Protein AF-A0A936MMD2-F1 (afdb_monomer)

Nearest PDB structures (foldseek):
  4jid-assembly1_A  TM=5.681E-01  e=7.169E-03  Bacillus anthracis str. Ames
  4mph-assembly1_B  TM=5.721E-01  e=1.217E-02  Bacillus anthracis
  4jid-assembly2_B  TM=5.712E-01  e=1.389E-02  Bacillus anthracis str. Ames

Sequence (228 aa):
MYRLGGSVGQNGRNAYDDVLLVQKQLNKNAHLVPAIGQLAETGVMDDATQAAIYAFQRQVVRLSSPDGRIDPHGRTWRTLLGEQAQATNVAFTQLSVDDGNFYLYVPRDRVWGTAATLQSLRTVSDDLRPHGFEIGIGDISFQQGGRMPPHGSHRRGTDVDIRPVRADGQRLPVTITDPNYSRDRTRLLVEALRAQPNLHLILFNDSNVQGVRYWEGHHNHLHVRFTE

Radius of gyration: 23.17 Å; Cα contacts (8 Å, |Δi|>4): 438; chains: 1; bounding box: 49×35×65 Å

Mean predicted aligned error: 12.18 Å

Secondary structure (DSSP, 8-state):
----SS-EETT----HHHHHHHHHHHHHTGGG-GGG-----SS---HHHHHHHHHHHHHTS--SS--SEE-TTSHHHHHHTT---------PEEPP-TTSSEEESS-GGGBEE-HHHHHHHHHHHHHHGGGT-PEEE---B-TT----TT-SS-SSS-EEEEPPPBTT--SS---TTSTTB-HHHHHHHHHHHHT-TTEEEEE-S-TTSTT-B--TTTTS-EEEEE--

Solvent-accessible surface area (backbone atoms only — not comparable to full-atom values): 12589 Å² total; per-residue (Å²): 134,96,72,49,90,49,27,26,49,54,97,34,71,50,49,46,71,39,30,27,52,49,38,52,34,49,44,74,46,17,89,83,38,70,87,44,49,83,63,77,72,73,26,65,91,42,72,68,57,40,50,28,45,33,49,44,31,41,73,72,69,57,42,93,74,56,73,31,55,32,39,63,86,32,70,60,44,41,41,52,71,66,44,59,67,68,67,69,77,61,69,36,43,64,71,72,54,77,98,47,39,39,47,73,80,52,66,74,71,32,29,9,17,28,69,68,45,51,49,49,52,48,52,38,21,58,72,36,45,87,74,73,49,64,44,40,38,40,52,15,8,33,64,85,32,44,91,38,87,94,48,91,68,32,26,71,14,36,31,37,32,31,46,60,33,47,68,82,55,62,100,64,93,52,32,79,83,40,90,52,43,23,64,68,57,32,39,52,52,47,52,44,47,69,69,39,92,46,56,70,48,40,31,26,50,60,83,86,42,80,88,51,38,75,46,93,88,23,49,48,30,33,46,33,30,44,53,136

Structure (mmCIF, N/CA/C/O backbone):
data_AF-A0A936MMD2-F1
#
_entry.id   AF-A0A936MMD2-F1
#
loop_
_atom_site.group_PDB
_atom_site.id
_atom_site.type_symbol
_atom_site.label_atom_id
_atom_site.label_alt_id
_atom_site.label_comp_id
_atom_site.label_asym_id
_atom_site.label_entity_id
_atom_site.label_seq_id
_atom_site.pdbx_PDB_ins_code
_atom_site.Cartn_x
_atom_site.Cartn_y
_atom_site.Cartn_z
_atom_site.occupancy
_atom_site.B_iso_or_equiv
_atom_site.auth_seq_id
_atom_site.auth_comp_id
_atom_site.auth_asym_id
_atom_site.auth_atom_id
_atom_site.pdbx_PDB_model_num
ATOM 1 N N . MET A 1 1 ? 5.003 3.153 -34.849 1.00 50.91 1 MET A N 1
ATOM 2 C CA . MET A 1 1 ? 4.951 2.704 -33.439 1.00 50.91 1 MET A CA 1
ATOM 3 C C . MET A 1 1 ? 5.786 1.434 -33.344 1.00 50.91 1 MET A C 1
ATOM 5 O O . MET A 1 1 ? 5.443 0.475 -34.020 1.00 50.91 1 MET A O 1
ATOM 9 N N . TYR A 1 2 ? 6.914 1.451 -32.629 1.00 65.94 2 TYR A N 1
ATOM 10 C CA . TYR A 1 2 ? 7.822 0.300 -32.529 1.00 65.94 2 TYR A CA 1
ATOM 11 C C . TYR A 1 2 ? 7.218 -0.747 -31.580 1.00 65.94 2 TYR A C 1
ATOM 13 O O . TYR A 1 2 ? 7.028 -0.463 -30.401 1.00 65.94 2 TYR A O 1
ATOM 21 N N . ARG A 1 3 ? 6.860 -1.930 -32.086 1.00 82.56 3 ARG A N 1
ATOM 22 C CA . ARG A 1 3 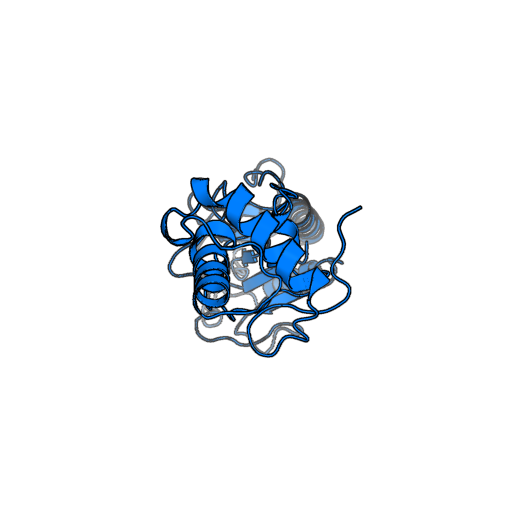? 6.305 -3.038 -31.291 1.00 82.56 3 ARG A CA 1
ATOM 23 C C . ARG A 1 3 ? 7.063 -4.316 -31.619 1.00 82.56 3 ARG A C 1
ATOM 25 O O . ARG A 1 3 ? 7.364 -4.535 -32.787 1.00 82.56 3 ARG A O 1
ATOM 32 N N . LEU A 1 4 ? 7.323 -5.136 -30.604 1.00 89.94 4 LEU A N 1
ATOM 33 C CA . LEU A 1 4 ? 7.837 -6.489 -30.804 1.00 89.94 4 LEU A CA 1
ATOM 34 C C . LEU A 1 4 ? 6.701 -7.410 -31.274 1.00 89.94 4 LEU A C 1
ATOM 36 O O . LEU A 1 4 ? 5.596 -7.353 -30.730 1.00 89.94 4 LEU A O 1
ATOM 40 N N . GLY A 1 5 ? 6.971 -8.260 -32.262 1.00 86.88 5 GLY A N 1
ATOM 41 C CA . GLY A 1 5 ? 6.071 -9.323 -32.717 1.00 86.88 5 GLY A CA 1
ATOM 42 C C . GLY A 1 5 ? 6.108 -10.575 -31.829 1.00 86.88 5 GLY A C 1
ATOM 43 O O . GLY A 1 5 ? 5.169 -11.373 -31.835 1.00 86.88 5 GLY A O 1
ATOM 44 N N . GLY A 1 6 ? 7.172 -10.752 -31.047 1.00 89.75 6 GLY A N 1
ATOM 45 C CA . GLY A 1 6 ? 7.357 -11.831 -30.085 1.00 89.75 6 GLY A CA 1
ATOM 46 C C . GLY A 1 6 ? 8.392 -11.492 -29.012 1.00 89.75 6 GLY A C 1
ATOM 47 O O . GLY A 1 6 ? 8.993 -10.422 -29.000 1.00 89.75 6 GLY A O 1
ATOM 48 N N . SER A 1 7 ? 8.576 -12.401 -28.056 1.00 97.19 7 SER A N 1
ATOM 49 C CA . SER A 1 7 ? 9.520 -12.196 -26.956 1.00 97.19 7 SER A CA 1
ATOM 50 C C . SER A 1 7 ? 10.977 -12.354 -27.403 1.00 97.19 7 SER A C 1
ATOM 52 O O . SER A 1 7 ? 11.289 -13.202 -28.241 1.00 97.19 7 SER A O 1
ATOM 54 N N . VAL A 1 8 ? 11.874 -11.597 -26.778 1.00 98.06 8 VAL A N 1
ATOM 55 C CA . VAL A 1 8 ? 13.307 -11.525 -27.096 1.00 98.06 8 VAL A CA 1
ATOM 56 C C . VAL A 1 8 ? 14.146 -11.834 -25.851 1.00 98.06 8 VAL A C 1
ATOM 58 O O . VAL A 1 8 ? 13.760 -11.464 -24.747 1.00 98.06 8 VAL A O 1
ATOM 61 N N . GLY A 1 9 ? 15.287 -12.500 -26.009 1.00 97.75 9 GLY A N 1
ATOM 62 C CA . GLY A 1 9 ? 16.203 -12.891 -24.936 1.00 97.75 9 GLY A CA 1
ATOM 63 C C . GLY A 1 9 ? 16.019 -14.345 -24.495 1.00 97.75 9 GLY A C 1
ATOM 64 O O . GLY A 1 9 ? 15.651 -15.216 -25.293 1.00 97.75 9 GLY A O 1
ATOM 65 N N . GLN A 1 10 ? 16.259 -14.610 -23.213 1.00 97.69 10 GLN A N 1
ATOM 66 C CA . GLN A 1 10 ? 16.266 -15.948 -22.631 1.00 97.69 10 GLN A CA 1
ATOM 67 C C . GLN A 1 10 ? 14.909 -16.636 -22.834 1.00 97.69 10 GLN A C 1
ATOM 69 O O . GLN A 1 10 ? 13.853 -16.119 -22.453 1.00 97.69 10 GLN A O 1
ATOM 74 N N . ASN A 1 11 ? 14.939 -17.824 -23.445 1.00 95.25 11 ASN A N 1
ATOM 75 C CA . ASN A 1 11 ? 13.754 -18.615 -23.807 1.00 95.25 11 ASN A CA 1
ATOM 76 C C . ASN A 1 11 ? 12.739 -17.851 -24.691 1.00 95.25 11 ASN A C 1
ATOM 78 O O . ASN A 1 11 ? 11.554 -18.193 -24.728 1.00 95.25 11 ASN A O 1
ATOM 82 N N . GLY A 1 12 ? 13.172 -16.772 -25.352 1.00 95.69 12 GLY A N 1
ATOM 83 C CA . GLY A 1 12 ? 12.354 -15.948 -26.232 1.00 95.69 12 GLY A CA 1
ATOM 84 C C . GLY A 1 12 ? 12.149 -16.566 -27.616 1.00 95.69 12 GLY A C 1
ATOM 85 O O . GLY A 1 12 ? 12.847 -17.495 -28.008 1.00 95.69 12 GLY A O 1
ATOM 86 N N . ARG A 1 13 ? 11.199 -16.015 -28.384 1.00 97.31 13 ARG A N 1
ATOM 87 C CA . ARG A 1 13 ? 11.022 -16.357 -29.801 1.00 97.31 13 ARG A CA 1
ATOM 88 C C . ARG A 1 13 ? 12.237 -15.932 -30.629 1.00 97.31 13 ARG A C 1
ATOM 90 O O . ARG A 1 13 ? 12.550 -16.602 -31.604 1.00 97.31 13 ARG A O 1
ATOM 97 N N . ASN A 1 14 ? 12.883 -14.827 -30.244 1.00 97.25 14 ASN A N 1
ATOM 98 C CA . ASN A 1 14 ? 14.099 -14.302 -30.873 1.00 97.25 14 ASN A CA 1
ATOM 99 C C . ASN A 1 14 ? 13.968 -14.144 -32.395 1.00 97.25 14 ASN A C 1
ATOM 101 O O . ASN A 1 14 ? 14.874 -14.486 -33.150 1.00 97.25 14 ASN A O 1
ATOM 105 N N . ALA A 1 15 ? 12.820 -13.627 -32.846 1.00 94.44 15 ALA A N 1
ATOM 106 C CA . ALA A 1 15 ? 12.647 -13.264 -34.245 1.00 94.44 15 ALA A CA 1
ATOM 107 C C . ALA A 1 15 ? 13.644 -12.157 -34.618 1.00 94.44 15 ALA A C 1
ATOM 109 O O . ALA A 1 15 ? 13.846 -11.223 -33.843 1.00 94.44 15 ALA A O 1
ATOM 110 N N . TYR A 1 16 ? 14.235 -12.264 -35.807 1.00 95.75 16 TYR A N 1
ATOM 111 C CA . TYR A 1 16 ? 15.301 -11.379 -36.282 1.00 95.75 16 TYR A CA 1
ATOM 112 C C . TYR A 1 16 ? 14.986 -9.885 -36.087 1.00 95.75 16 TYR A C 1
ATOM 114 O O . TYR A 1 16 ? 15.758 -9.163 -35.454 1.00 95.75 16 TYR A O 1
ATOM 122 N N . ASP A 1 17 ? 13.818 -9.438 -36.558 1.00 93.62 17 ASP A N 1
ATOM 123 C CA . ASP A 1 17 ? 13.407 -8.029 -36.480 1.00 93.62 17 ASP A CA 1
ATOM 124 C C . ASP A 1 17 ? 13.232 -7.544 -35.034 1.00 93.62 17 ASP A C 1
ATOM 126 O O . ASP A 1 17 ? 13.587 -6.411 -34.703 1.00 93.62 17 ASP A O 1
ATOM 130 N N . ASP A 1 18 ? 12.730 -8.414 -34.154 1.00 96.12 18 ASP A N 1
ATOM 131 C CA . ASP A 1 18 ? 12.517 -8.099 -32.743 1.00 96.12 18 ASP A CA 1
ATOM 132 C C . ASP A 1 18 ? 13.853 -7.987 -31.996 1.00 96.12 18 ASP A C 1
ATOM 134 O O . ASP A 1 18 ? 14.053 -7.065 -31.202 1.00 96.12 18 ASP A O 1
ATOM 138 N N . VAL A 1 19 ? 14.799 -8.890 -32.276 1.00 97.69 19 VAL A N 1
ATOM 139 C CA . VAL A 1 19 ? 16.152 -8.842 -31.704 1.00 97.69 19 VAL A CA 1
ATOM 140 C C . VAL A 1 19 ? 16.885 -7.586 -32.165 1.00 97.69 19 VAL A C 1
ATOM 142 O O . VAL A 1 19 ? 17.461 -6.875 -31.342 1.00 97.69 19 VAL A O 1
ATOM 145 N N . LEU A 1 20 ? 16.812 -7.271 -33.460 1.00 96.00 20 LEU A N 1
ATOM 146 C CA . LEU A 1 20 ? 17.432 -6.078 -34.031 1.00 96.00 20 LEU A CA 1
ATOM 147 C C . LEU A 1 20 ? 16.883 -4.803 -33.382 1.00 96.00 20 LEU A C 1
ATOM 149 O O . LEU A 1 20 ? 17.621 -3.861 -33.079 1.00 96.00 20 LEU A O 1
ATOM 153 N N . LEU A 1 21 ? 15.574 -4.775 -33.147 1.00 96.00 21 LEU A N 1
ATOM 154 C CA . LEU A 1 21 ? 14.915 -3.663 -32.489 1.00 96.00 21 LEU A CA 1
ATOM 155 C C . LEU A 1 21 ? 15.349 -3.528 -31.016 1.00 96.00 21 LEU A C 1
ATOM 157 O O . LEU A 1 21 ? 15.597 -2.411 -30.553 1.00 96.00 21 LEU A O 1
ATOM 161 N N . VAL A 1 22 ? 15.505 -4.641 -30.294 1.00 97.25 22 VAL A N 1
ATOM 162 C CA . VAL A 1 22 ? 16.038 -4.649 -28.922 1.00 97.25 22 VAL A CA 1
ATOM 163 C C . VAL A 1 22 ? 17.489 -4.163 -28.873 1.00 97.25 22 VAL A C 1
ATOM 165 O O . VAL A 1 22 ? 17.797 -3.316 -28.038 1.00 97.25 22 VAL A O 1
ATOM 168 N N . GLN A 1 23 ? 18.363 -4.617 -29.775 1.00 97.94 23 GLN A N 1
ATOM 169 C CA . GLN A 1 23 ? 19.767 -4.178 -29.849 1.00 97.94 23 GLN A CA 1
ATOM 170 C C . GLN A 1 23 ? 19.878 -2.664 -30.060 1.00 97.94 23 GLN A C 1
ATOM 172 O O . GLN A 1 23 ? 20.557 -1.976 -29.295 1.00 97.94 23 GLN A O 1
ATOM 177 N N . LYS A 1 24 ? 19.120 -2.121 -31.022 1.00 95.88 24 LYS A N 1
ATOM 178 C CA . LYS A 1 24 ? 19.020 -0.672 -31.269 1.00 95.88 24 LYS A CA 1
ATOM 179 C C . LYS A 1 24 ? 18.621 0.096 -30.018 1.00 95.88 24 LYS A C 1
ATOM 181 O O . LYS A 1 24 ? 19.156 1.167 -29.731 1.00 95.88 24 LYS A O 1
ATOM 186 N N . GLN A 1 25 ? 17.657 -0.433 -29.271 1.00 95.56 25 GLN A N 1
ATOM 187 C CA . GLN A 1 25 ? 17.152 0.251 -28.094 1.00 95.56 25 GLN A CA 1
ATOM 188 C C . GLN A 1 25 ? 18.092 0.115 -26.887 1.00 95.56 25 GLN A C 1
ATOM 190 O O . GLN A 1 25 ? 18.234 1.072 -26.129 1.00 95.56 25 GLN A O 1
ATOM 195 N N . LEU A 1 26 ? 18.797 -1.007 -26.735 1.00 96.25 26 LEU A N 1
ATOM 196 C CA . LEU A 1 26 ? 19.870 -1.158 -25.747 1.00 96.25 26 LEU A CA 1
ATOM 197 C C . LEU A 1 26 ? 21.016 -0.177 -26.024 1.00 96.25 26 LEU A C 1
ATOM 199 O O . LEU A 1 26 ? 21.419 0.533 -25.107 1.00 96.25 26 LEU A O 1
ATOM 203 N N . ASN A 1 27 ? 21.451 -0.041 -27.283 1.00 95.94 27 ASN A N 1
ATOM 204 C CA . ASN A 1 27 ? 22.468 0.937 -27.690 1.00 95.94 27 ASN A CA 1
ATOM 205 C C . ASN A 1 27 ? 22.063 2.376 -27.342 1.00 95.94 27 ASN A C 1
ATOM 207 O O . ASN A 1 27 ? 22.842 3.118 -26.745 1.00 95.94 2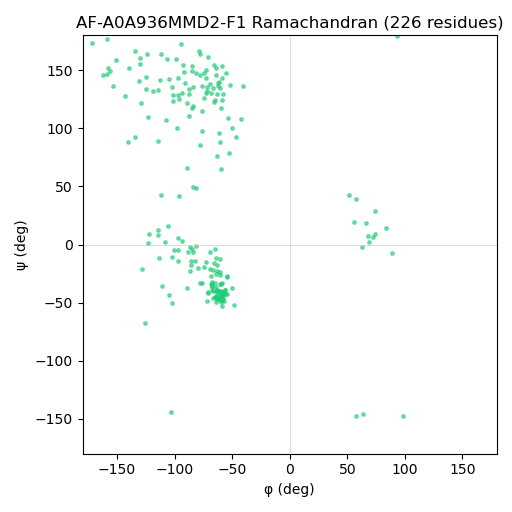7 ASN A O 1
ATOM 211 N N . LYS A 1 28 ? 20.815 2.768 -27.629 1.00 92.62 28 LYS A N 1
ATOM 212 C CA . LYS A 1 28 ? 20.290 4.093 -27.240 1.00 92.62 28 LYS A CA 1
ATOM 213 C C . LYS A 1 28 ? 20.342 4.334 -25.729 1.00 92.62 28 LYS A C 1
ATOM 215 O O . LYS A 1 28 ? 20.562 5.463 -25.294 1.00 92.62 28 LYS A O 1
ATOM 220 N N . ASN A 1 29 ? 20.161 3.285 -24.932 1.00 92.06 29 ASN A N 1
ATOM 221 C CA . ASN A 1 29 ? 20.184 3.346 -23.472 1.00 92.06 29 ASN A CA 1
ATOM 222 C C . ASN A 1 29 ? 21.563 3.039 -22.855 1.00 92.06 29 ASN A C 1
ATOM 224 O O . ASN A 1 29 ? 21.679 3.040 -21.630 1.00 92.06 29 ASN A O 1
ATOM 228 N N . ALA A 1 30 ? 22.615 2.811 -23.650 1.00 92.12 30 ALA A N 1
ATOM 229 C CA . ALA A 1 30 ? 23.934 2.414 -23.143 1.00 92.12 30 ALA A CA 1
ATOM 230 C C . ALA A 1 30 ? 24.557 3.453 -22.190 1.00 92.12 30 ALA A C 1
ATOM 232 O O . ALA A 1 30 ? 25.294 3.100 -21.273 1.00 92.12 30 ALA A O 1
ATOM 233 N N . HIS A 1 31 ? 24.190 4.730 -22.331 1.00 89.31 31 HIS A N 1
ATOM 234 C CA . HIS A 1 31 ? 24.597 5.800 -21.414 1.00 89.31 31 HIS A CA 1
ATOM 235 C C . HIS A 1 31 ? 24.075 5.615 -19.973 1.00 89.31 31 HIS A C 1
ATOM 237 O O . HIS A 1 31 ? 24.663 6.155 -19.040 1.00 89.31 31 HIS A O 1
ATOM 243 N N . LEU A 1 32 ? 22.994 4.849 -19.775 1.00 84.94 32 LEU A N 1
ATOM 244 C CA . LEU A 1 32 ? 22.440 4.519 -18.455 1.00 84.94 32 LEU A CA 1
ATOM 245 C C . LEU A 1 32 ? 23.106 3.288 -17.829 1.00 84.94 32 LEU A C 1
ATOM 247 O O . LEU A 1 32 ? 23.039 3.101 -16.616 1.00 84.94 32 LEU A O 1
ATOM 251 N N . VAL A 1 33 ? 23.710 2.427 -18.653 1.00 89.38 33 VAL A N 1
ATOM 252 C CA . VAL A 1 33 ? 24.307 1.152 -18.245 1.00 89.38 33 VAL A CA 1
ATOM 253 C C . VAL A 1 33 ? 25.606 0.956 -19.023 1.00 89.38 33 VAL A C 1
ATOM 255 O O . VAL A 1 33 ? 25.598 0.305 -20.070 1.00 89.38 33 VAL A O 1
ATOM 258 N N . PRO A 1 34 ? 26.743 1.463 -18.514 1.00 87.06 34 PRO A N 1
ATOM 259 C CA . PRO A 1 34 ? 28.024 1.380 -19.218 1.00 87.06 34 PRO A CA 1
ATOM 260 C C . PRO A 1 34 ? 28.422 -0.048 -19.624 1.00 87.06 34 PRO A C 1
ATOM 262 O O . PRO A 1 34 ? 29.084 -0.242 -20.637 1.00 87.06 34 PRO A O 1
ATOM 265 N N . ALA A 1 35 ? 27.968 -1.055 -18.869 1.00 86.88 35 ALA A N 1
ATOM 266 C CA . ALA A 1 35 ? 28.205 -2.470 -19.152 1.00 86.88 35 ALA A CA 1
ATOM 267 C C . ALA A 1 35 ? 27.537 -2.992 -20.443 1.00 86.88 35 ALA A C 1
ATOM 269 O O . ALA A 1 35 ? 27.912 -4.064 -20.902 1.00 86.88 35 ALA A O 1
ATOM 270 N N . ILE A 1 36 ? 26.565 -2.273 -21.021 1.00 90.44 36 ILE A N 1
ATOM 271 C CA . ILE A 1 36 ? 25.983 -2.620 -22.331 1.00 90.44 36 ILE A CA 1
ATOM 272 C C . ILE A 1 36 ? 27.012 -2.401 -23.448 1.00 90.44 36 ILE A C 1
ATOM 274 O O . ILE A 1 36 ? 27.034 -3.159 -24.414 1.00 90.44 36 ILE A O 1
ATOM 278 N N . GLY A 1 37 ? 27.875 -1.387 -23.314 1.00 87.75 37 GLY A N 1
ATOM 279 C CA . GLY A 1 37 ? 28.798 -0.992 -24.374 1.00 87.75 37 GLY A CA 1
ATOM 280 C C . GLY A 1 37 ? 28.070 -0.628 -25.674 1.00 87.75 37 GLY A C 1
ATOM 281 O O . GLY A 1 37 ? 26.956 -0.105 -25.651 1.00 87.75 37 GLY A O 1
ATOM 282 N N . GLN A 1 38 ? 28.714 -0.902 -26.809 1.00 93.06 38 GLN A N 1
ATOM 283 C CA . GLN A 1 38 ? 28.116 -0.776 -28.136 1.00 93.06 38 GLN A CA 1
ATOM 284 C C . GLN A 1 38 ? 27.861 -2.176 -28.701 1.00 93.06 38 GLN A C 1
ATOM 286 O O . GLN A 1 38 ? 28.798 -2.879 -29.079 1.00 93.06 38 GLN A O 1
ATOM 291 N N . LEU A 1 39 ? 26.595 -2.581 -28.750 1.00 95.56 39 LEU A N 1
ATOM 292 C CA . LEU A 1 39 ? 26.180 -3.852 -29.334 1.00 95.56 39 LEU A CA 1
ATOM 293 C C . LEU A 1 39 ? 26.151 -3.765 -30.859 1.00 95.56 39 LEU A C 1
ATOM 295 O O . LEU A 1 39 ? 25.768 -2.741 -31.434 1.00 95.56 39 LEU A O 1
ATOM 299 N N . ALA A 1 40 ? 26.487 -4.875 -31.511 1.00 95.38 40 ALA A N 1
ATOM 300 C CA . ALA A 1 40 ? 26.272 -5.036 -32.938 1.00 95.38 40 ALA A CA 1
ATOM 301 C C . ALA A 1 40 ? 24.769 -5.216 -33.222 1.00 95.38 40 ALA A C 1
ATOM 303 O O . ALA A 1 40 ? 24.101 -6.040 -32.604 1.00 95.38 40 ALA A O 1
ATOM 304 N N . GLU A 1 41 ? 24.227 -4.449 -34.166 1.00 97.44 41 GLU A N 1
ATOM 305 C CA . GLU A 1 41 ? 22.805 -4.477 -34.540 1.00 97.44 41 GLU A CA 1
ATOM 306 C C . GLU A 1 41 ? 22.565 -5.518 -35.641 1.00 97.44 41 GLU A C 1
ATOM 308 O O . GLU A 1 41 ? 22.279 -5.188 -36.792 1.00 97.44 41 GLU A O 1
ATOM 313 N N . THR A 1 42 ? 22.768 -6.789 -35.303 1.00 96.62 42 THR A N 1
ATOM 314 C CA . THR A 1 42 ? 22.784 -7.905 -36.260 1.00 96.62 42 THR A CA 1
ATOM 315 C C . THR A 1 42 ? 21.458 -8.648 -36.363 1.00 96.62 42 THR A C 1
ATOM 317 O O . THR A 1 42 ? 21.301 -9.445 -37.283 1.00 96.62 42 THR A O 1
ATOM 320 N N . GLY A 1 43 ? 20.524 -8.441 -35.428 1.00 95.50 43 GLY A N 1
ATOM 321 C CA . GLY A 1 43 ? 19.304 -9.250 -35.310 1.00 95.50 43 GLY A CA 1
ATOM 322 C C . GLY A 1 43 ? 19.545 -10.668 -34.778 1.00 95.50 43 GLY A C 1
ATOM 323 O O . GLY A 1 43 ? 18.617 -11.473 -34.727 1.00 95.50 43 GLY A O 1
ATOM 324 N N . VAL A 1 44 ? 20.776 -10.983 -34.364 1.00 97.19 44 VAL A N 1
ATOM 325 C CA . VAL A 1 44 ? 21.150 -12.267 -33.759 1.00 97.19 44 VAL A CA 1
ATOM 326 C C . VAL A 1 44 ? 21.154 -12.127 -32.240 1.00 97.19 44 VAL A C 1
ATOM 328 O O . VAL A 1 44 ? 21.777 -11.215 -31.705 1.00 97.19 44 VAL A O 1
ATOM 331 N N . MET A 1 45 ? 20.461 -13.027 -31.535 1.00 97.69 45 MET A N 1
ATOM 332 C CA . MET A 1 45 ? 20.502 -13.080 -30.071 1.00 97.69 45 MET A CA 1
ATOM 333 C C . MET A 1 45 ? 21.806 -13.752 -29.632 1.00 97.69 45 MET A C 1
ATOM 335 O O . MET A 1 45 ? 21.850 -14.968 -29.459 1.00 97.69 45 MET A O 1
ATOM 339 N N . ASP A 1 46 ? 22.869 -12.961 -29.528 1.00 96.94 46 ASP A N 1
ATOM 340 C CA . ASP A 1 46 ? 24.191 -13.398 -29.083 1.00 96.94 46 ASP A CA 1
ATOM 341 C C . ASP A 1 46 ? 24.411 -13.167 -27.578 1.00 96.94 46 ASP A C 1
ATOM 343 O O . ASP A 1 46 ? 23.608 -12.528 -26.889 1.00 96.94 46 ASP A O 1
ATOM 347 N N . ASP A 1 47 ? 25.527 -13.683 -27.060 1.00 97.38 47 ASP A N 1
ATOM 348 C CA . ASP A 1 47 ? 25.872 -13.584 -25.638 1.00 97.38 47 ASP A CA 1
ATOM 349 C C . ASP A 1 47 ? 26.006 -12.128 -25.171 1.00 97.38 47 ASP A C 1
ATOM 351 O O . ASP A 1 47 ? 25.627 -11.797 -24.045 1.00 97.38 47 ASP A O 1
ATOM 355 N N . ALA A 1 48 ? 26.495 -11.236 -26.040 1.00 97.25 48 ALA A N 1
ATOM 356 C CA . ALA A 1 48 ? 26.619 -9.811 -25.742 1.00 97.25 48 ALA A CA 1
ATOM 357 C C . ALA A 1 48 ? 25.240 -9.152 -25.580 1.00 97.25 48 ALA A C 1
ATOM 359 O O . ALA A 1 48 ? 24.995 -8.444 -24.599 1.00 97.25 48 ALA A O 1
ATOM 360 N N . THR A 1 49 ? 24.311 -9.437 -26.495 1.00 98.00 49 THR A N 1
ATOM 361 C CA . THR A 1 49 ? 22.924 -8.967 -26.428 1.00 98.00 49 THR A CA 1
ATOM 362 C C . THR A 1 49 ? 22.235 -9.526 -25.186 1.00 98.00 49 THR A C 1
ATOM 364 O O . THR A 1 49 ? 21.604 -8.775 -24.441 1.00 98.00 49 THR A O 1
ATOM 367 N N . GLN A 1 50 ? 22.406 -10.818 -24.894 1.00 98.12 50 GLN A N 1
ATOM 368 C CA . GLN A 1 50 ? 21.829 -11.451 -23.709 1.00 98.12 50 GLN A CA 1
ATOM 369 C C . GLN A 1 50 ? 22.366 -10.828 -22.408 1.00 98.12 50 GLN A C 1
ATOM 371 O O . GLN A 1 50 ? 21.584 -10.494 -21.511 1.00 98.12 50 GLN A O 1
ATOM 376 N N . ALA A 1 51 ? 23.680 -10.609 -22.306 1.00 97.69 51 ALA A N 1
ATOM 377 C CA . ALA A 1 51 ? 24.309 -9.958 -21.157 1.00 97.69 51 ALA A CA 1
ATOM 378 C C . ALA A 1 51 ? 23.824 -8.511 -20.971 1.00 97.69 51 ALA A C 1
ATOM 380 O O . ALA A 1 51 ? 23.541 -8.090 -19.846 1.00 97.69 51 ALA A O 1
ATOM 381 N N . ALA A 1 52 ? 23.659 -7.764 -22.064 1.00 97.94 52 ALA A N 1
ATOM 382 C CA . ALA A 1 52 ? 23.116 -6.412 -22.030 1.00 97.94 52 ALA A CA 1
ATOM 383 C C . ALA A 1 52 ? 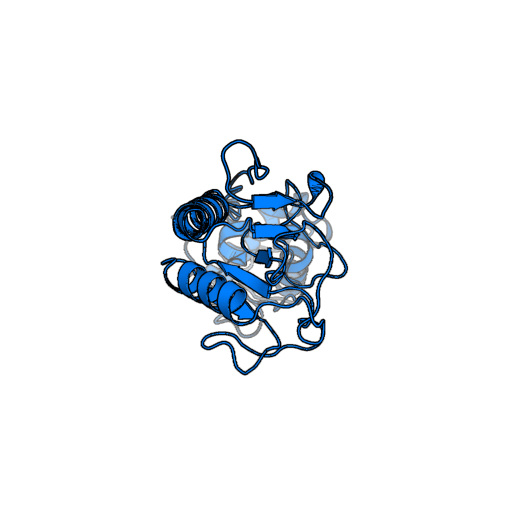21.663 -6.373 -21.530 1.00 97.94 52 ALA A C 1
ATOM 385 O O . ALA A 1 52 ? 21.324 -5.500 -20.728 1.00 97.94 52 ALA A O 1
ATOM 386 N N . ILE A 1 53 ? 20.820 -7.340 -21.919 1.00 98.12 53 ILE A N 1
ATOM 387 C CA . ILE A 1 53 ? 19.455 -7.470 -21.382 1.00 98.12 53 ILE A CA 1
ATOM 388 C C . ILE A 1 53 ? 19.505 -7.677 -19.863 1.00 98.12 53 ILE A C 1
ATOM 390 O O . ILE A 1 53 ? 18.836 -6.949 -19.126 1.00 98.12 53 ILE A O 1
ATOM 394 N N . TYR A 1 54 ? 20.332 -8.607 -19.378 1.00 97.81 54 TYR A N 1
ATOM 395 C CA . TYR A 1 54 ? 20.507 -8.842 -17.940 1.00 97.81 54 TYR A CA 1
ATOM 396 C C . TYR A 1 54 ? 20.991 -7.587 -17.199 1.00 97.81 54 TYR A C 1
ATOM 398 O O . TYR A 1 54 ? 20.453 -7.234 -16.143 1.00 97.81 54 TYR A O 1
ATOM 406 N N . ALA A 1 55 ? 21.980 -6.882 -17.754 1.00 96.38 55 ALA A N 1
ATOM 407 C CA . ALA A 1 55 ? 22.517 -5.659 -17.169 1.00 96.38 55 ALA A CA 1
ATOM 408 C C . ALA A 1 55 ? 21.451 -4.556 -17.090 1.00 96.38 55 ALA A C 1
ATOM 410 O O . ALA A 1 55 ? 21.270 -3.948 -16.031 1.00 96.38 55 ALA A O 1
ATOM 411 N N . PHE A 1 56 ? 20.695 -4.346 -18.170 1.00 95.88 56 PHE A N 1
ATOM 412 C CA . PHE A 1 56 ? 19.623 -3.356 -18.231 1.00 95.88 56 PHE A CA 1
ATOM 413 C C . PHE A 1 56 ? 18.487 -3.669 -17.250 1.00 95.88 56 PHE A C 1
ATOM 415 O O . PHE A 1 56 ? 18.049 -2.800 -16.491 1.00 95.88 56 PHE A O 1
ATOM 422 N N . GLN A 1 57 ? 18.046 -4.927 -17.194 1.00 96.25 57 GLN A N 1
ATOM 423 C CA . GLN A 1 57 ? 17.023 -5.376 -16.251 1.00 96.25 57 GLN A CA 1
ATOM 424 C C . GLN A 1 57 ? 17.434 -5.161 -14.789 1.00 96.25 57 GLN A C 1
ATOM 426 O O . GLN A 1 57 ? 16.621 -4.741 -13.961 1.00 96.25 57 GLN A O 1
ATOM 431 N N . ARG A 1 58 ? 18.704 -5.416 -14.463 1.00 91.50 58 ARG A N 1
ATOM 432 C CA . ARG A 1 58 ? 19.232 -5.240 -13.109 1.00 91.50 58 ARG A CA 1
ATOM 433 C C . ARG A 1 58 ? 19.382 -3.768 -12.728 1.00 91.50 58 ARG A C 1
ATOM 435 O O . ARG A 1 58 ? 18.971 -3.382 -11.638 1.00 91.50 58 ARG A O 1
ATOM 442 N N . GLN A 1 59 ? 19.992 -2.963 -13.597 1.00 87.88 59 GLN A N 1
ATOM 443 C CA . GLN A 1 59 ? 20.424 -1.603 -13.255 1.00 87.88 59 GLN A CA 1
ATOM 444 C C . GLN A 1 59 ? 19.339 -0.549 -13.509 1.00 87.88 59 GLN A C 1
ATOM 446 O O . GLN A 1 59 ? 19.179 0.365 -12.701 1.00 87.88 59 GLN A O 1
ATOM 451 N N . VAL A 1 60 ? 18.554 -0.701 -14.582 1.00 87.62 60 VAL A N 1
ATOM 452 C CA . VAL A 1 60 ? 17.542 0.290 -14.994 1.00 87.62 60 VAL A CA 1
ATOM 453 C C . VAL A 1 60 ? 16.142 -0.154 -14.603 1.00 87.62 60 VAL A C 1
ATOM 455 O O . VAL A 1 60 ? 15.420 0.595 -13.951 1.00 87.62 60 VAL A O 1
ATOM 458 N N . VAL A 1 61 ? 15.754 -1.391 -14.932 1.00 86.44 61 VAL A N 1
ATOM 459 C CA . VAL A 1 61 ? 14.417 -1.910 -14.574 1.00 86.44 61 VAL A CA 1
ATOM 460 C C . VAL A 1 61 ? 14.323 -2.260 -13.079 1.00 86.44 61 VAL A C 1
ATOM 462 O O . VAL A 1 61 ? 13.224 -2.316 -12.525 1.00 86.44 61 VAL A O 1
ATOM 465 N N . ARG A 1 62 ? 15.471 -2.449 -12.411 1.00 85.25 62 ARG A N 1
ATOM 466 C CA . ARG A 1 62 ? 15.608 -2.795 -10.984 1.00 85.25 62 ARG A CA 1
ATOM 467 C C . ARG A 1 62 ? 14.885 -4.091 -10.600 1.00 85.25 62 ARG A C 1
ATOM 469 O O . ARG A 1 62 ? 14.291 -4.188 -9.524 1.00 85.25 62 ARG A O 1
ATOM 476 N N . LEU A 1 63 ? 14.935 -5.098 -11.475 1.00 79.31 63 LEU A N 1
ATOM 477 C CA . LEU A 1 63 ? 14.433 -6.434 -11.153 1.00 79.31 63 LEU A CA 1
ATOM 478 C C . LEU A 1 63 ? 15.332 -7.090 -10.098 1.00 79.31 63 LEU A C 1
ATOM 480 O O . LEU A 1 63 ? 16.553 -7.128 -10.245 1.00 79.31 63 LEU A O 1
ATOM 484 N N . SER A 1 64 ? 14.725 -7.630 -9.039 1.00 81.56 64 SER A N 1
ATOM 485 C CA . SER A 1 64 ? 15.445 -8.355 -7.982 1.00 81.56 64 SER A CA 1
ATOM 486 C C . SER A 1 64 ? 16.020 -9.687 -8.465 1.00 81.56 64 SER A C 1
ATOM 488 O O . SER A 1 64 ? 17.016 -10.155 -7.927 1.00 81.56 64 SER A O 1
ATOM 490 N N . SER A 1 65 ? 15.398 -10.282 -9.483 1.00 87.00 65 SER A N 1
ATOM 491 C CA . SER A 1 65 ? 15.889 -11.452 -10.206 1.00 87.00 65 SER A CA 1
ATOM 492 C C . SER A 1 65 ? 15.713 -11.173 -11.702 1.00 87.00 65 SER A C 1
ATOM 494 O O . SER A 1 65 ? 14.611 -11.334 -12.223 1.00 87.00 65 SER A O 1
ATOM 496 N N . PRO A 1 66 ? 16.744 -10.622 -12.367 1.00 94.19 66 PRO A N 1
ATOM 497 C CA . PRO A 1 66 ? 16.760 -10.468 -13.817 1.00 94.19 66 PRO A CA 1
ATOM 498 C C . PRO A 1 66 ? 16.583 -11.829 -14.498 1.00 94.19 66 PRO A C 1
ATOM 500 O O . PRO A 1 66 ? 17.291 -12.777 -14.163 1.00 94.19 66 PRO A O 1
ATOM 503 N N . ASP A 1 67 ? 15.644 -11.925 -15.434 1.00 95.06 67 ASP A N 1
ATOM 504 C CA . ASP A 1 67 ? 15.270 -13.171 -16.115 1.00 95.06 67 ASP A CA 1
ATOM 505 C C . ASP A 1 67 ? 15.855 -13.278 -17.531 1.00 95.06 67 ASP A C 1
ATOM 507 O O . ASP A 1 67 ? 15.823 -14.348 -18.134 1.00 95.06 67 ASP A O 1
ATOM 511 N N . GLY A 1 68 ? 16.422 -12.187 -18.053 1.00 97.12 68 GLY A N 1
ATOM 512 C CA . GLY A 1 68 ? 17.014 -12.132 -19.383 1.00 97.12 68 GLY A CA 1
ATOM 513 C C . GLY A 1 68 ? 15.993 -12.107 -20.518 1.00 97.12 68 GLY A C 1
ATOM 514 O O . GLY A 1 68 ? 16.407 -12.231 -21.670 1.00 97.12 68 GLY A O 1
ATOM 515 N N . ARG A 1 69 ? 14.692 -11.955 -20.228 1.00 98.06 69 ARG A N 1
ATOM 516 C CA . ARG A 1 69 ? 13.593 -11.992 -21.203 1.00 98.06 69 ARG A CA 1
ATOM 517 C C . ARG A 1 69 ? 12.902 -10.631 -21.361 1.00 98.06 69 ARG A C 1
ATOM 519 O O . ARG A 1 69 ? 12.669 -9.885 -20.412 1.00 98.06 69 ARG A O 1
ATOM 526 N N . ILE A 1 70 ? 12.534 -10.298 -22.592 1.00 97.19 70 ILE A N 1
ATOM 527 C CA . ILE A 1 70 ? 11.791 -9.094 -22.963 1.00 97.19 70 ILE A CA 1
ATOM 528 C C . ILE A 1 70 ? 10.515 -9.519 -23.685 1.00 97.19 70 ILE A C 1
ATOM 530 O O . ILE A 1 70 ? 10.566 -9.996 -24.816 1.00 97.19 70 ILE A O 1
ATOM 534 N N . ASP A 1 71 ? 9.363 -9.334 -23.045 1.00 95.56 71 ASP A N 1
ATOM 535 C CA . ASP A 1 71 ? 8.057 -9.576 -23.666 1.00 95.56 71 ASP A CA 1
ATOM 536 C C . ASP A 1 71 ? 7.486 -8.294 -24.317 1.00 95.56 71 ASP A C 1
ATOM 538 O O . ASP A 1 71 ? 7.705 -7.202 -23.781 1.00 95.56 71 ASP A O 1
ATOM 542 N N . PRO A 1 72 ? 6.698 -8.395 -25.413 1.00 90.50 72 PRO A N 1
ATOM 543 C CA . PRO A 1 72 ? 6.169 -7.242 -26.162 1.00 90.50 72 PRO A CA 1
ATOM 544 C C . PRO A 1 72 ? 5.381 -6.202 -25.353 1.00 90.50 72 PRO A C 1
ATOM 546 O O . PRO A 1 72 ? 5.337 -5.031 -25.719 1.00 90.50 72 PRO A O 1
ATOM 549 N N . HIS A 1 73 ? 4.754 -6.613 -24.248 1.00 83.50 73 HIS A N 1
ATOM 550 C CA . HIS A 1 73 ? 4.020 -5.730 -23.326 1.00 83.50 73 HIS A CA 1
ATOM 551 C C . HIS A 1 73 ? 4.674 -5.664 -21.935 1.00 83.50 73 HIS A C 1
ATOM 553 O O . HIS A 1 73 ? 4.123 -5.109 -20.979 1.00 83.50 73 HIS A O 1
ATOM 559 N N . GLY A 1 74 ? 5.866 -6.250 -21.814 1.00 83.94 74 GLY A N 1
ATOM 560 C CA . GLY A 1 74 ? 6.609 -6.373 -20.574 1.00 83.94 74 GLY A CA 1
ATOM 561 C C . GLY A 1 74 ? 7.182 -5.044 -20.094 1.00 83.94 74 GLY A C 1
ATOM 562 O O . GLY A 1 74 ? 7.334 -4.075 -20.840 1.00 83.94 74 GLY A O 1
ATOM 563 N N . ARG A 1 75 ? 7.532 -5.006 -18.806 1.00 86.69 75 ARG A N 1
ATOM 564 C CA . ARG A 1 75 ? 8.140 -3.828 -18.171 1.00 86.69 75 ARG A CA 1
ATOM 565 C C . ARG A 1 75 ? 9.458 -3.440 -18.845 1.00 86.69 75 ARG A C 1
ATOM 567 O O . ARG A 1 75 ? 9.653 -2.269 -19.134 1.00 86.69 75 ARG A O 1
ATOM 574 N N . THR A 1 76 ? 10.315 -4.418 -19.136 1.00 92.88 76 THR A N 1
ATOM 575 C CA . THR A 1 76 ? 11.631 -4.198 -19.756 1.00 92.88 76 THR A CA 1
ATOM 576 C C . THR A 1 76 ? 11.524 -3.526 -21.123 1.00 92.88 76 THR A C 1
ATOM 578 O O . THR A 1 76 ? 12.270 -2.589 -21.390 1.00 92.88 76 THR A O 1
ATOM 581 N N . TRP A 1 77 ? 10.573 -3.954 -21.965 1.00 93.44 77 TRP A N 1
ATOM 582 C CA . TRP A 1 77 ? 10.365 -3.372 -23.294 1.00 93.44 77 TRP A CA 1
ATOM 583 C C . TRP A 1 77 ? 9.907 -1.913 -23.220 1.00 93.44 77 TRP A C 1
ATOM 585 O O . TRP A 1 77 ? 10.471 -1.060 -23.899 1.00 93.44 77 TRP A O 1
ATOM 595 N N . ARG A 1 78 ? 8.951 -1.610 -22.333 1.00 87.44 78 ARG A N 1
ATOM 596 C CA . ARG A 1 78 ? 8.510 -0.230 -22.089 1.00 87.44 78 ARG A CA 1
ATOM 597 C C . ARG A 1 78 ? 9.677 0.644 -21.635 1.00 87.44 78 ARG A C 1
ATOM 599 O O . ARG A 1 78 ? 9.997 1.612 -22.312 1.00 87.44 78 ARG A O 1
ATOM 606 N N . THR A 1 79 ? 10.402 0.226 -20.592 1.00 87.81 79 THR A N 1
ATOM 607 C CA . THR A 1 79 ? 11.564 0.972 -20.080 1.00 87.81 79 THR A CA 1
ATOM 608 C C . THR A 1 79 ? 12.620 1.222 -21.160 1.00 87.81 79 THR A C 1
ATOM 610 O O . THR A 1 79 ? 13.185 2.311 -21.215 1.00 87.81 79 THR A O 1
ATOM 613 N N . LEU A 1 80 ? 12.876 0.243 -22.038 1.00 91.38 80 LEU A N 1
ATOM 614 C CA . LEU A 1 80 ? 13.791 0.408 -23.168 1.00 91.38 80 LEU A CA 1
ATOM 615 C C . LEU A 1 80 ? 13.343 1.534 -24.101 1.00 91.38 80 LEU A C 1
ATOM 617 O O . LEU A 1 80 ? 14.173 2.354 -24.483 1.00 91.38 80 LEU A O 1
ATOM 621 N N . LEU A 1 81 ? 12.056 1.618 -24.441 1.00 90.50 81 LEU A N 1
ATOM 622 C CA . LEU A 1 81 ? 11.518 2.633 -25.351 1.00 90.50 81 LEU A CA 1
ATOM 623 C C . LEU A 1 81 ? 11.623 4.074 -24.829 1.00 90.50 81 LEU A C 1
ATOM 625 O O . LEU A 1 81 ? 11.252 5.000 -25.548 1.00 90.50 81 LEU A O 1
ATOM 629 N N . GLY A 1 82 ? 12.101 4.298 -23.601 1.00 76.38 82 GLY A N 1
ATOM 630 C CA . GLY A 1 82 ? 12.054 5.622 -22.979 1.00 76.38 82 GLY A CA 1
ATOM 631 C C . GLY A 1 82 ? 10.626 6.048 -22.632 1.00 76.38 82 GLY A C 1
ATOM 632 O O . GLY A 1 82 ? 10.427 7.116 -22.055 1.00 76.38 82 GLY A O 1
ATOM 633 N N . GLU A 1 83 ? 9.642 5.175 -22.883 1.00 66.06 83 GLU A N 1
ATOM 634 C CA . GLU A 1 83 ? 8.482 5.053 -22.021 1.00 66.06 83 GLU A CA 1
ATOM 635 C C . GLU A 1 83 ? 9.075 4.662 -20.679 1.00 66.06 83 GLU A C 1
ATOM 637 O O . GLU A 1 83 ? 9.288 3.484 -20.381 1.00 66.06 83 GLU A O 1
ATOM 642 N N . GLN A 1 84 ? 9.441 5.666 -19.876 1.00 44.72 84 GLN A N 1
ATOM 643 C CA . GLN A 1 84 ? 9.710 5.421 -18.476 1.00 44.72 84 GLN A CA 1
ATOM 644 C C . GLN A 1 84 ? 8.630 4.445 -18.031 1.00 44.72 84 GLN A C 1
ATOM 646 O O . GLN A 1 84 ? 7.453 4.593 -18.391 1.00 44.72 84 GLN A O 1
ATOM 651 N N . ALA A 1 85 ? 9.016 3.432 -17.258 1.00 41.91 85 ALA A N 1
ATOM 652 C CA . ALA A 1 85 ? 8.060 2.983 -16.286 1.00 41.91 85 ALA A CA 1
ATOM 653 C C . ALA A 1 85 ? 7.646 4.282 -15.591 1.00 41.91 85 ALA A C 1
ATOM 655 O O . ALA A 1 85 ? 8.355 4.789 -14.727 1.00 41.91 85 ALA A O 1
ATOM 656 N N . GLN A 1 86 ? 6.493 4.814 -15.978 1.00 37.34 86 GLN A N 1
ATOM 657 C CA . GLN A 1 86 ? 5.559 5.261 -15.002 1.00 37.34 86 GLN A CA 1
ATOM 658 C C . GLN A 1 86 ? 5.400 4.023 -14.086 1.00 37.34 86 GLN A C 1
ATOM 660 O O . GLN A 1 86 ? 4.441 3.272 -14.172 1.00 37.34 86 GLN A O 1
ATOM 665 N N . ALA A 1 87 ? 6.366 3.791 -13.178 1.00 41.91 87 ALA A N 1
ATOM 666 C CA . ALA A 1 87 ? 6.039 4.056 -11.801 1.00 41.91 87 ALA A CA 1
ATOM 667 C C . ALA A 1 87 ? 5.394 5.417 -11.912 1.00 41.91 87 ALA A C 1
ATOM 669 O O . ALA A 1 87 ? 6.080 6.419 -12.111 1.00 41.91 87 ALA A O 1
ATOM 670 N N . THR A 1 88 ? 4.070 5.421 -12.056 1.00 43.03 88 THR A N 1
ATOM 671 C CA . THR A 1 88 ? 3.310 6.603 -11.754 1.00 43.03 88 THR A CA 1
ATOM 672 C C . THR A 1 88 ? 3.972 7.050 -10.468 1.00 43.03 88 THR A C 1
ATOM 674 O O . THR A 1 88 ? 3.911 6.335 -9.466 1.00 43.03 88 THR A O 1
ATOM 677 N N . ASN A 1 89 ? 4.746 8.135 -10.519 1.00 46.53 89 ASN A N 1
ATOM 678 C CA . ASN A 1 89 ? 5.020 8.896 -9.328 1.00 46.53 89 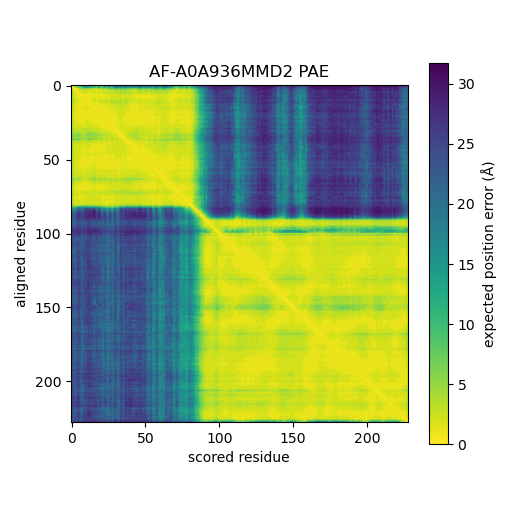ASN A CA 1
ATOM 679 C C . ASN A 1 89 ? 3.618 9.380 -8.968 1.00 46.53 89 ASN A C 1
ATOM 681 O O . ASN A 1 89 ? 3.234 10.500 -9.288 1.00 46.53 89 ASN A O 1
ATOM 685 N N . VAL A 1 90 ? 2.799 8.482 -8.409 1.00 56.22 90 VAL A N 1
ATOM 686 C CA . VAL A 1 90 ? 1.702 8.851 -7.557 1.00 56.22 90 VAL A CA 1
ATOM 687 C C . VAL A 1 90 ? 2.490 9.515 -6.461 1.00 56.22 90 VAL A C 1
ATOM 689 O O . VAL A 1 90 ? 3.157 8.832 -5.688 1.00 56.22 90 VAL A O 1
ATOM 692 N N . ALA A 1 91 ? 2.608 10.838 -6.545 1.00 72.06 91 ALA A N 1
ATOM 693 C CA . ALA A 1 91 ? 3.307 11.596 -5.538 1.00 72.06 91 ALA A CA 1
ATOM 694 C C . ALA A 1 91 ? 2.640 11.188 -4.230 1.00 72.06 91 ALA A C 1
ATOM 696 O O . ALA A 1 91 ? 1.446 11.446 -4.039 1.00 72.06 91 ALA A O 1
ATOM 697 N N . PHE A 1 92 ? 3.358 10.428 -3.401 1.00 90.31 92 PHE A N 1
ATOM 698 C CA . PHE A 1 92 ? 2.772 10.005 -2.151 1.00 90.31 92 PHE A CA 1
ATOM 699 C C . PHE A 1 92 ? 2.498 11.266 -1.365 1.00 90.31 92 PHE A C 1
ATOM 701 O O . PHE A 1 92 ? 3.300 12.202 -1.339 1.00 90.31 92 PHE A O 1
ATOM 708 N N . THR A 1 93 ? 1.326 11.298 -0.762 1.00 93.69 93 THR A N 1
ATOM 709 C CA . THR A 1 93 ? 0.976 12.372 0.149 1.00 93.69 93 THR A CA 1
ATOM 710 C C . THR A 1 93 ? 1.257 11.864 1.553 1.00 93.69 93 THR A C 1
ATOM 712 O O . THR A 1 93 ? 1.098 10.674 1.834 1.00 93.69 93 THR A O 1
ATOM 715 N N . GLN A 1 94 ? 1.742 12.734 2.430 1.00 95.69 94 GLN A N 1
ATOM 716 C CA . GLN A 1 94 ? 1.856 12.387 3.838 1.00 95.69 94 GLN A CA 1
ATOM 717 C C . GLN A 1 94 ? 0.447 12.354 4.424 1.00 95.69 94 GLN A C 1
ATOM 719 O O . GLN A 1 94 ? -0.335 13.281 4.204 1.00 95.69 94 GLN A O 1
ATOM 724 N N . LEU A 1 95 ? 0.109 11.306 5.170 1.00 95.12 95 LEU A N 1
ATOM 725 C CA . LEU A 1 95 ? -1.137 11.271 5.920 1.00 95.12 95 LEU A CA 1
ATOM 726 C C . LEU A 1 95 ? -1.163 12.447 6.910 1.00 95.12 95 LEU A C 1
ATOM 728 O O . LEU A 1 95 ? -0.334 12.512 7.820 1.00 95.12 95 LEU A O 1
ATOM 732 N N . SER A 1 96 ? -2.122 13.360 6.742 1.00 90.62 96 SER A N 1
ATOM 733 C CA . SER A 1 96 ? -2.488 14.290 7.812 1.00 90.62 96 SER A CA 1
ATOM 734 C C . SER A 1 96 ? -3.485 13.615 8.747 1.00 90.62 96 SER A C 1
ATOM 736 O O . SER A 1 96 ? -4.414 12.955 8.280 1.00 90.62 96 SER A O 1
ATOM 738 N N . VAL A 1 97 ? -3.263 13.781 10.051 1.00 87.00 97 VAL A N 1
ATOM 739 C CA . VAL A 1 97 ? -4.195 13.371 11.114 1.00 87.00 97 VAL A CA 1
ATOM 740 C C . VAL A 1 97 ? -5.215 14.444 11.457 1.00 87.00 97 VAL A C 1
ATOM 742 O O . VAL A 1 97 ? -6.117 14.188 12.247 1.00 87.00 97 VAL A O 1
ATOM 745 N N . ASP A 1 98 ? -5.076 15.635 10.879 1.00 85.25 98 ASP A N 1
ATOM 746 C CA . ASP A 1 98 ? -6.034 16.707 11.093 1.00 85.25 98 ASP A CA 1
ATOM 747 C C . ASP A 1 98 ? -7.410 16.241 10.594 1.00 85.25 98 ASP A C 1
ATOM 749 O O . ASP A 1 98 ? -7.522 15.611 9.539 1.00 85.25 98 ASP A O 1
ATOM 753 N N . ASP A 1 99 ? -8.438 16.491 11.403 1.00 73.56 99 ASP A N 1
ATOM 754 C CA . ASP A 1 99 ? -9.842 16.132 11.162 1.00 73.56 99 ASP A CA 1
ATOM 755 C C . ASP A 1 99 ? -10.165 14.623 11.066 1.00 73.56 99 ASP A C 1
ATOM 757 O O . ASP A 1 99 ? -11.339 14.247 10.973 1.00 73.56 99 ASP A O 1
ATOM 761 N N . GLY A 1 100 ? -9.170 13.736 11.168 1.00 79.56 100 GLY A N 1
ATOM 762 C CA . GLY A 1 100 ? -9.344 12.282 11.141 1.00 79.56 100 GLY A CA 1
ATOM 763 C C . GLY A 1 100 ? -9.682 11.672 12.506 1.00 79.56 100 GLY A C 1
ATOM 764 O O . GLY A 1 100 ? -9.215 12.133 13.543 1.00 79.56 100 GLY A O 1
ATOM 765 N N . ASN A 1 101 ? -10.448 10.575 12.519 1.00 93.50 101 ASN A N 1
ATOM 766 C CA . ASN A 1 101 ? -10.656 9.749 13.720 1.00 93.50 101 ASN A CA 1
ATOM 767 C C . ASN A 1 101 ? -9.506 8.728 13.898 1.00 93.50 101 ASN A C 1
ATOM 769 O O . ASN A 1 101 ? -9.716 7.517 14.017 1.00 93.50 101 ASN A O 1
ATOM 773 N N . PHE A 1 102 ? -8.262 9.206 13.824 1.00 94.75 102 PHE A N 1
ATOM 774 C CA . PHE A 1 102 ? -7.057 8.389 13.950 1.00 94.75 102 PHE A CA 1
ATOM 775 C C . PHE A 1 102 ? -5.867 9.167 14.520 1.00 94.75 102 PHE A C 1
ATOM 777 O O . PHE A 1 102 ? -5.795 10.389 14.441 1.00 94.75 102 PHE A O 1
ATOM 784 N N . TYR A 1 103 ? -4.891 8.440 15.065 1.00 96.38 103 TYR A N 1
ATOM 785 C CA . TYR A 1 103 ? -3.636 8.979 15.592 1.00 96.38 103 TYR A CA 1
ATOM 786 C C . TYR A 1 103 ? -2.434 8.209 15.038 1.00 96.38 103 TYR A C 1
ATOM 788 O O . TYR A 1 103 ? -2.546 7.035 14.691 1.00 96.38 103 TYR A O 1
ATOM 796 N N . LEU A 1 104 ? -1.258 8.845 14.990 1.00 97.56 104 LEU A N 1
ATOM 797 C CA . LEU A 1 104 ? -0.015 8.167 14.603 1.00 97.56 104 LEU A CA 1
ATOM 798 C C . LEU A 1 104 ? 0.691 7.593 15.831 1.00 97.56 104 LEU A C 1
ATOM 800 O O . LEU A 1 104 ? 0.807 8.269 16.853 1.00 97.56 104 LEU A O 1
ATOM 804 N N . TYR A 1 105 ? 1.230 6.382 15.707 1.00 96.81 105 TYR A N 1
ATOM 805 C CA . TYR A 1 105 ? 2.175 5.819 16.685 1.00 96.81 105 TYR A CA 1
ATOM 806 C C . TYR A 1 105 ? 3.581 5.595 16.107 1.00 96.81 105 TYR A C 1
ATOM 808 O O . TYR A 1 105 ? 4.409 4.934 16.734 1.00 96.81 105 TYR A O 1
ATOM 816 N N . VAL A 1 106 ? 3.848 6.151 14.922 1.00 96.62 106 VAL A N 1
ATOM 817 C CA . VAL A 1 106 ? 5.145 6.137 14.232 1.00 96.62 106 VAL A CA 1
ATOM 818 C C . VAL A 1 106 ? 5.539 7.554 13.786 1.00 96.62 106 VAL A C 1
ATOM 820 O O . VAL A 1 106 ? 4.675 8.432 13.695 1.00 96.62 106 VAL A O 1
ATOM 823 N N . PRO A 1 107 ? 6.829 7.806 13.502 1.00 96.31 107 PRO A N 1
ATOM 824 C CA . PRO A 1 107 ? 7.292 9.058 12.906 1.00 96.31 107 PRO A CA 1
ATOM 825 C C . PRO A 1 107 ? 6.596 9.428 11.584 1.00 96.31 107 PRO A C 1
ATOM 827 O O . PRO A 1 107 ? 6.243 8.572 10.772 1.00 96.31 107 PRO A O 1
ATOM 830 N N . ARG A 1 108 ? 6.431 10.737 11.342 1.00 95.25 108 ARG A N 1
ATOM 831 C CA . ARG A 1 108 ? 5.706 11.272 10.172 1.00 95.25 108 ARG A CA 1
ATOM 832 C C . ARG A 1 108 ? 6.366 10.944 8.827 1.00 95.25 108 ARG A C 1
ATOM 834 O O . ARG A 1 108 ? 5.699 10.894 7.797 1.00 95.25 108 ARG A O 1
ATOM 841 N N . ASP A 1 109 ? 7.670 10.712 8.798 1.00 95.06 109 ASP A N 1
ATOM 842 C CA . ASP A 1 109 ? 8.401 10.333 7.586 1.00 95.06 109 ASP A CA 1
ATOM 843 C C . ASP A 1 109 ? 8.061 8.917 7.080 1.00 95.06 109 ASP A C 1
ATOM 845 O O . ASP A 1 109 ? 8.468 8.564 5.975 1.00 95.06 109 ASP A O 1
ATOM 849 N N . ARG A 1 110 ? 7.264 8.139 7.828 1.00 97.50 110 ARG A N 1
ATOM 850 C CA . ARG A 1 110 ? 6.864 6.759 7.497 1.00 97.50 110 ARG A CA 1
ATOM 851 C C . ARG A 1 110 ? 5.399 6.607 7.072 1.00 97.50 110 ARG A C 1
ATOM 853 O O . ARG A 1 110 ? 4.970 5.492 6.787 1.00 97.50 110 ARG A O 1
ATOM 860 N N . VAL A 1 111 ? 4.635 7.701 6.999 1.00 97.69 111 VAL A N 1
ATOM 861 C CA . VAL A 1 111 ? 3.185 7.682 6.703 1.00 97.69 111 VAL A CA 1
ATOM 862 C C . VAL A 1 111 ? 2.841 8.296 5.346 1.00 97.69 111 VAL A C 1
ATOM 864 O O . VAL A 1 111 ? 1.888 9.060 5.209 1.00 97.69 111 VAL A O 1
ATOM 867 N N . TRP A 1 112 ? 3.638 7.983 4.328 1.00 96.75 112 TRP A N 1
ATOM 868 C CA . TRP A 1 112 ? 3.399 8.434 2.959 1.00 96.75 112 TRP A CA 1
ATOM 869 C C . TRP A 1 112 ? 2.663 7.358 2.166 1.00 96.75 112 TRP A C 1
ATOM 871 O O . TRP A 1 112 ? 3.120 6.219 2.100 1.00 96.75 112 TRP A O 1
ATOM 881 N N . GLY A 1 113 ? 1.524 7.712 1.574 1.00 95.50 113 GLY A N 1
ATOM 882 C CA . GLY A 1 113 ? 0.651 6.779 0.862 1.00 95.50 113 GLY A CA 1
ATOM 883 C C . GLY A 1 113 ? 0.164 7.307 -0.482 1.00 95.50 113 GLY A C 1
ATOM 884 O O . GLY A 1 113 ? 0.263 8.502 -0.774 1.00 95.50 113 GLY A O 1
ATOM 885 N N . THR A 1 114 ? -0.394 6.415 -1.299 1.00 93.69 114 THR A N 1
ATOM 886 C CA . THR A 1 114 ? -1.147 6.816 -2.496 1.00 93.69 114 THR A CA 1
ATOM 887 C C . THR A 1 114 ? -2.422 7.562 -2.096 1.00 93.69 114 THR A C 1
ATOM 889 O O . THR A 1 114 ? -2.971 7.329 -1.017 1.00 93.69 114 THR A O 1
ATOM 892 N N . ALA A 1 115 ? -2.941 8.427 -2.972 1.00 91.69 115 ALA A N 1
ATOM 893 C CA . ALA A 1 115 ? -4.200 9.130 -2.713 1.00 91.69 115 ALA A CA 1
ATOM 894 C C . ALA A 1 115 ? -5.360 8.157 -2.421 1.00 91.69 115 ALA A C 1
ATOM 896 O O . ALA A 1 115 ? -6.139 8.401 -1.504 1.00 91.69 115 ALA A O 1
ATOM 897 N N . ALA A 1 116 ? -5.426 7.028 -3.139 1.00 93.06 116 ALA A N 1
ATOM 898 C CA . ALA A 1 116 ? -6.434 5.991 -2.925 1.00 93.06 116 ALA A CA 1
ATOM 899 C C . ALA A 1 116 ? -6.318 5.352 -1.532 1.00 93.06 116 ALA A C 1
ATOM 901 O O . ALA A 1 116 ? -7.314 5.253 -0.821 1.00 93.06 116 ALA A O 1
ATOM 902 N N . THR A 1 117 ? -5.107 4.986 -1.098 1.00 96.31 117 THR A N 1
ATOM 903 C CA . THR A 1 117 ? -4.878 4.440 0.249 1.00 96.31 117 THR A CA 1
ATOM 904 C C . THR A 1 117 ? -5.277 5.431 1.337 1.00 96.31 117 THR A C 1
ATOM 906 O O . THR A 1 117 ? -5.997 5.064 2.263 1.00 96.31 117 THR A O 1
ATOM 909 N N . LEU A 1 118 ? -4.858 6.696 1.228 1.00 95.62 118 LEU A N 1
ATOM 910 C CA . LEU A 1 118 ? -5.201 7.702 2.237 1.00 95.62 118 LEU A CA 1
ATOM 911 C C . LEU A 1 118 ? -6.700 8.022 2.252 1.00 95.62 118 LEU A C 1
ATOM 913 O O . LEU A 1 118 ? -7.256 8.258 3.322 1.00 95.62 118 LEU A O 1
ATOM 917 N N . GLN A 1 119 ? -7.361 7.998 1.093 1.00 94.88 119 GLN A N 1
ATOM 918 C CA . GLN A 1 119 ? -8.808 8.167 1.012 1.00 94.88 119 GLN A CA 1
ATOM 919 C C . GLN A 1 119 ? -9.544 7.017 1.707 1.00 94.88 119 GLN A C 1
ATOM 921 O O . GLN A 1 119 ? -10.439 7.280 2.506 1.00 94.88 119 GLN A O 1
ATOM 926 N N . SER A 1 120 ? -9.131 5.765 1.482 1.00 96.94 120 SER A N 1
ATOM 927 C CA . SER A 1 120 ? -9.697 4.607 2.184 1.00 96.94 120 SER A CA 1
ATOM 928 C C . SER A 1 120 ? -9.514 4.713 3.698 1.00 96.94 120 SER A C 1
ATOM 930 O O . SER A 1 120 ? -10.451 4.445 4.442 1.00 96.94 120 SER A O 1
ATOM 932 N N . LEU A 1 121 ? -8.342 5.157 4.176 1.00 97.06 121 LEU A N 1
ATOM 933 C CA . LEU A 1 121 ? -8.116 5.370 5.612 1.00 97.06 121 LEU A CA 1
ATOM 934 C C . LEU A 1 121 ? -9.056 6.428 6.199 1.00 97.06 121 LEU A C 1
ATOM 936 O O . LEU A 1 121 ? -9.578 6.231 7.295 1.00 97.06 121 LEU A O 1
ATOM 940 N N . ARG A 1 122 ? -9.302 7.525 5.474 1.00 96.19 122 ARG A N 1
ATOM 941 C CA . ARG A 1 122 ? -10.248 8.566 5.901 1.00 96.19 122 ARG A CA 1
ATOM 942 C C . ARG A 1 122 ? -11.670 8.026 5.984 1.00 96.19 122 ARG A C 1
ATOM 944 O O . ARG A 1 122 ? -12.281 8.151 7.039 1.00 96.19 122 ARG A O 1
ATOM 951 N N . THR A 1 123 ? -12.140 7.344 4.939 1.00 96.62 123 THR A N 1
ATOM 952 C CA . THR A 1 123 ? -13.470 6.717 4.921 1.00 96.62 123 THR A CA 1
ATOM 953 C C . THR A 1 123 ? -13.640 5.730 6.075 1.00 96.62 123 THR A C 1
ATOM 955 O O . THR A 1 123 ? -14.586 5.858 6.842 1.00 96.62 123 THR A O 1
ATOM 958 N N . VAL A 1 124 ? -12.676 4.826 6.284 1.00 97.56 124 VAL A N 1
ATOM 959 C CA . VAL A 1 124 ? -12.694 3.889 7.421 1.00 97.56 124 VAL A CA 1
ATOM 960 C C . VAL A 1 124 ? -12.746 4.633 8.757 1.00 97.56 124 VAL A C 1
ATOM 962 O O . VAL A 1 124 ? -13.456 4.218 9.669 1.00 97.56 124 VAL A O 1
ATOM 965 N N . SER A 1 125 ? -12.007 5.733 8.897 1.00 95.56 125 SER A N 1
ATOM 966 C CA . SER A 1 125 ? -12.012 6.508 10.137 1.00 95.56 125 SER A CA 1
ATOM 967 C C . SER A 1 125 ? -13.347 7.196 10.413 1.00 95.56 125 SER A C 1
ATOM 969 O O . SER A 1 125 ? -13.797 7.203 11.561 1.00 95.56 125 SER A O 1
ATOM 971 N N . ASP A 1 126 ? -13.998 7.719 9.376 1.00 95.88 126 ASP A N 1
ATOM 972 C CA . ASP A 1 126 ? -15.297 8.374 9.493 1.00 95.88 126 ASP A CA 1
ATOM 973 C C . ASP A 1 126 ? -16.403 7.361 9.794 1.00 95.88 126 ASP A C 1
ATOM 975 O O . ASP A 1 126 ? -17.205 7.603 10.698 1.00 95.88 126 ASP A O 1
ATOM 979 N N . ASP A 1 127 ? -16.372 6.191 9.149 1.00 96.62 127 ASP A N 1
ATOM 980 C CA . ASP A 1 127 ? -17.281 5.075 9.438 1.00 96.62 127 ASP A CA 1
ATOM 981 C C . ASP A 1 127 ? -17.153 4.600 10.894 1.00 96.62 127 ASP A C 1
ATOM 983 O O . ASP A 1 127 ? -18.137 4.205 11.521 1.00 96.62 127 ASP A O 1
ATOM 987 N N . LEU A 1 128 ? -15.944 4.668 11.466 1.00 96.44 128 LEU A N 1
ATOM 988 C CA . LEU A 1 128 ? -15.693 4.261 12.849 1.00 96.44 128 LEU A CA 1
ATOM 989 C C . LEU A 1 128 ? -15.969 5.350 13.896 1.00 96.44 128 LEU A C 1
ATOM 991 O O . LEU A 1 128 ? -16.089 5.032 15.082 1.00 96.44 128 LEU A O 1
ATOM 995 N N . ARG A 1 129 ? -16.124 6.617 13.496 1.00 95.12 129 ARG A N 1
ATOM 996 C CA . ARG A 1 129 ? -16.336 7.745 14.421 1.00 95.12 129 ARG A CA 1
ATOM 997 C C . ARG A 1 129 ? -17.550 7.559 15.349 1.00 95.12 129 ARG A C 1
ATOM 999 O O . ARG A 1 129 ? -17.395 7.796 16.550 1.00 95.12 129 ARG A O 1
ATOM 1006 N N . PRO A 1 130 ? -18.722 7.074 14.885 1.00 96.56 130 PRO A N 1
ATOM 1007 C CA . PRO A 1 130 ? -19.874 6.825 15.757 1.00 96.56 130 PRO A CA 1
ATOM 1008 C C . PRO A 1 130 ? -19.636 5.755 16.833 1.00 96.56 130 PRO A C 1
ATOM 1010 O O . PRO A 1 130 ? -20.376 5.704 17.813 1.00 96.56 130 PRO A O 1
ATOM 1013 N N . HIS A 1 131 ? -18.611 4.908 16.683 1.00 95.25 131 HIS A N 1
ATOM 1014 C CA . HIS A 1 131 ? -18.287 3.853 17.644 1.00 95.25 131 HIS A CA 1
ATOM 1015 C C . HIS A 1 131 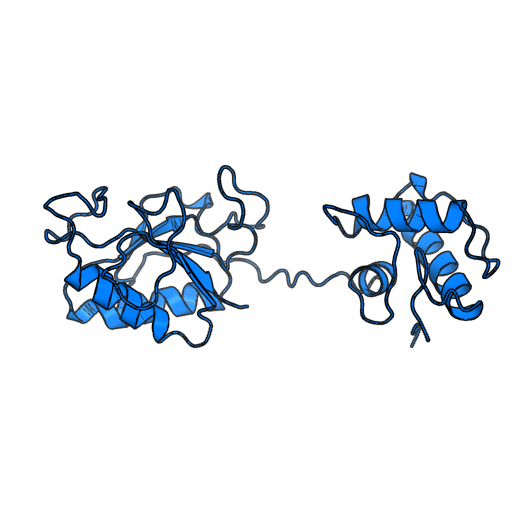? -17.408 4.329 18.816 1.00 95.25 131 HIS A C 1
ATOM 1017 O O . HIS A 1 131 ? -17.146 3.551 19.737 1.00 95.25 131 HIS A O 1
ATOM 1023 N N . GLY A 1 132 ? -16.973 5.597 18.815 1.00 93.81 132 GLY A N 1
ATOM 1024 C CA . GLY A 1 132 ? -16.346 6.238 19.975 1.00 93.81 132 GLY A CA 1
ATOM 1025 C C . GLY A 1 132 ? -14.916 5.784 20.277 1.00 93.81 132 GLY A C 1
ATOM 1026 O O . GLY A 1 132 ? -14.508 5.793 21.438 1.00 93.81 132 GLY A O 1
ATOM 1027 N N . PHE A 1 133 ? -14.155 5.364 19.264 1.00 94.25 133 PHE A N 1
ATOM 1028 C CA . PHE A 1 133 ? -12.724 5.084 19.388 1.00 94.25 133 PHE A CA 1
ATOM 1029 C C . PHE A 1 133 ? -11.954 5.580 18.161 1.00 94.25 133 PHE A C 1
ATOM 1031 O O . PHE A 1 133 ? -12.492 5.606 17.055 1.00 94.25 133 PHE A O 1
ATOM 1038 N N . GLU A 1 134 ? -10.683 5.924 18.361 1.00 95.06 134 GLU A N 1
ATOM 1039 C CA . GLU A 1 134 ? -9.764 6.317 17.291 1.00 95.06 134 GLU A CA 1
ATOM 1040 C C . GLU A 1 134 ? -8.965 5.118 16.766 1.00 95.06 134 GLU A C 1
ATOM 1042 O O . GLU A 1 134 ? -8.692 4.155 17.490 1.00 95.06 134 GLU A O 1
ATOM 1047 N N . ILE A 1 135 ? -8.522 5.207 15.513 1.00 96.25 135 ILE A N 1
ATOM 1048 C CA . ILE A 1 135 ? -7.668 4.200 14.878 1.00 96.25 135 ILE A CA 1
ATOM 1049 C C . ILE A 1 135 ? -6.192 4.589 15.046 1.00 96.25 135 ILE A C 1
ATOM 1051 O O . ILE A 1 135 ? -5.793 5.707 14.736 1.00 96.25 135 ILE A O 1
ATOM 1055 N N . GLY A 1 136 ? -5.346 3.667 15.506 1.00 98.00 136 GLY A N 1
ATOM 1056 C CA . GLY A 1 136 ? -3.898 3.884 15.516 1.00 98.00 136 GLY A CA 1
ATOM 1057 C C . GLY A 1 136 ? -3.291 3.536 14.161 1.00 98.00 136 GLY A C 1
ATOM 1058 O O . GLY A 1 136 ? -3.358 2.375 13.767 1.00 98.00 136 GLY A O 1
ATOM 1059 N N . ILE A 1 137 ? -2.658 4.495 13.486 1.00 98.44 137 ILE A N 1
ATOM 1060 C CA . ILE A 1 137 ? -1.955 4.291 12.212 1.00 98.44 137 ILE A CA 1
ATOM 1061 C C . ILE A 1 137 ? -0.442 4.199 12.443 1.00 98.44 137 ILE A C 1
ATOM 1063 O O . ILE A 1 137 ? 0.168 5.038 13.117 1.00 98.44 137 ILE A O 1
ATOM 1067 N N . GLY A 1 138 ? 0.138 3.138 11.894 1.00 98.25 138 GLY A N 1
ATOM 1068 C CA . GLY A 1 138 ? 1.558 2.840 11.870 1.00 98.25 138 GLY A CA 1
ATOM 1069 C C . GLY A 1 138 ? 2.182 3.142 10.515 1.00 98.25 138 GLY A C 1
ATOM 1070 O O . GLY A 1 138 ? 1.835 4.120 9.858 1.00 98.25 138 GLY A O 1
ATOM 1071 N N . ASP A 1 139 ? 3.141 2.311 10.124 1.00 98.56 139 ASP A N 1
ATOM 1072 C CA . ASP A 1 139 ? 3.905 2.498 8.895 1.00 98.56 139 ASP A CA 1
ATOM 1073 C C . ASP A 1 139 ? 3.022 2.398 7.645 1.00 98.56 139 ASP A C 1
ATOM 1075 O O . ASP A 1 139 ? 2.063 1.629 7.622 1.00 98.56 139 ASP A O 1
ATOM 1079 N N . ILE A 1 140 ? 3.353 3.188 6.617 1.00 98.12 140 ILE A N 1
ATOM 1080 C CA . ILE A 1 140 ? 2.752 3.125 5.276 1.00 98.12 140 ILE A CA 1
ATOM 1081 C C . ILE A 1 140 ? 3.853 2.966 4.217 1.00 98.12 140 ILE A C 1
ATOM 1083 O O . ILE A 1 140 ? 3.977 1.957 3.521 1.00 98.12 140 ILE A O 1
ATOM 1087 N N . SER A 1 141 ? 4.669 4.012 4.062 1.00 96.06 141 SER A N 1
ATOM 1088 C CA . SER A 1 141 ? 5.898 4.028 3.266 1.00 96.06 141 SER A CA 1
ATOM 1089 C C . SER A 1 141 ? 6.666 5.341 3.490 1.00 96.06 141 SER A C 1
ATOM 1091 O O . SER A 1 141 ? 6.181 6.253 4.166 1.00 96.06 141 SER A O 1
ATOM 1093 N N . PHE A 1 142 ? 7.873 5.450 2.929 1.00 93.31 142 PHE A N 1
ATOM 1094 C CA . PHE A 1 142 ? 8.599 6.723 2.846 1.00 93.31 142 PHE A CA 1
ATOM 1095 C C . PHE A 1 142 ? 8.055 7.601 1.712 1.00 93.31 142 PHE A C 1
ATOM 1097 O O . PHE A 1 142 ? 7.419 7.096 0.795 1.00 93.31 142 PHE A O 1
ATOM 1104 N N . GLN A 1 143 ? 8.373 8.899 1.712 1.00 89.94 143 GLN A N 1
ATOM 1105 C CA . GLN A 1 143 ? 7.894 9.869 0.711 1.00 89.94 143 GLN A CA 1
ATOM 1106 C C . GLN A 1 143 ? 8.080 9.434 -0.750 1.00 89.94 143 GLN A C 1
ATOM 1108 O O . GLN A 1 143 ? 7.225 9.697 -1.590 1.00 89.94 143 GLN A O 1
ATOM 1113 N N . GLN A 1 144 ? 9.193 8.769 -1.057 1.00 83.12 144 GLN A N 1
ATOM 1114 C CA . GLN A 1 144 ? 9.504 8.263 -2.400 1.00 83.12 144 GLN A CA 1
ATOM 1115 C C . GLN A 1 144 ? 9.336 6.737 -2.499 1.00 83.12 144 GLN A C 1
ATOM 1117 O O . GLN A 1 144 ? 9.859 6.096 -3.411 1.00 83.12 144 GLN A O 1
ATOM 1122 N N . GLY A 1 145 ? 8.649 6.135 -1.527 1.00 88.06 145 GLY A N 1
ATOM 1123 C CA . GLY A 1 145 ? 8.559 4.694 -1.365 1.00 88.06 145 GLY A CA 1
ATOM 1124 C C . GLY A 1 145 ? 9.909 4.041 -1.076 1.00 88.06 145 GLY A C 1
ATOM 1125 O O . GLY A 1 145 ? 10.781 4.604 -0.417 1.00 88.06 145 GLY A O 1
ATOM 1126 N N . GLY A 1 146 ? 10.085 2.821 -1.581 1.00 82.38 146 GLY A N 1
ATOM 1127 C CA . GLY A 1 146 ? 11.329 2.064 -1.441 1.00 82.38 146 GLY A CA 1
ATOM 1128 C C . GLY A 1 146 ? 11.352 1.126 -0.235 1.00 82.38 146 GLY A C 1
ATOM 1129 O O . GLY A 1 146 ? 10.377 0.974 0.490 1.00 82.38 146 GLY A O 1
ATOM 1130 N N . ARG A 1 147 ? 12.460 0.396 -0.065 1.00 86.88 147 ARG A N 1
ATOM 1131 C CA . ARG A 1 147 ? 12.584 -0.616 0.995 1.00 86.88 147 ARG A CA 1
ATOM 1132 C C . ARG A 1 147 ? 12.530 0.055 2.370 1.00 86.88 147 ARG A C 1
ATOM 1134 O O . ARG A 1 147 ? 13.390 0.875 2.666 1.00 86.88 147 ARG A O 1
ATOM 1141 N N . MET A 1 148 ? 11.603 -0.385 3.218 1.00 84.69 148 MET A N 1
ATOM 1142 C CA . MET A 1 148 ? 11.453 0.076 4.598 1.00 84.69 148 MET A CA 1
ATOM 1143 C C . MET A 1 148 ? 11.747 -1.066 5.578 1.00 84.69 148 MET A C 1
ATOM 1145 O O . MET A 1 148 ? 10.836 -1.801 5.926 1.00 84.69 148 MET A O 1
ATOM 1149 N N . PRO A 1 149 ? 12.996 -1.277 6.025 1.00 78.88 149 PRO A N 1
ATOM 1150 C CA . PRO A 1 149 ? 13.287 -2.302 7.025 1.00 78.88 149 PRO A CA 1
ATOM 1151 C C . PRO A 1 149 ? 12.511 -2.071 8.339 1.00 78.88 149 PRO A C 1
ATOM 1153 O O . PRO A 1 149 ? 12.360 -0.919 8.755 1.00 78.88 149 PRO A O 1
ATOM 1156 N N . PRO A 1 150 ? 12.051 -3.139 9.018 1.00 87.62 150 PRO A N 1
ATOM 1157 C CA . PRO A 1 150 ? 12.201 -4.559 8.666 1.00 87.62 150 PRO A CA 1
ATOM 1158 C C . PRO A 1 150 ? 11.178 -5.065 7.627 1.00 87.62 150 PRO A C 1
ATOM 1160 O O . PRO A 1 150 ? 11.242 -6.222 7.216 1.00 87.62 150 PRO A O 1
ATOM 1163 N N . HIS A 1 151 ? 10.261 -4.212 7.176 1.00 82.94 151 HIS A N 1
ATOM 1164 C CA . HIS A 1 151 ? 9.133 -4.569 6.322 1.00 82.94 151 HIS A CA 1
ATOM 1165 C C . HIS A 1 151 ? 9.530 -5.019 4.914 1.00 82.94 151 HIS A C 1
ATOM 1167 O O . HIS A 1 151 ? 10.321 -4.392 4.199 1.00 82.94 151 HIS A O 1
ATOM 1173 N N . GLY A 1 152 ? 8.906 -6.109 4.464 1.00 84.81 152 GLY A N 1
ATOM 1174 C CA . GLY A 1 152 ? 9.068 -6.613 3.102 1.00 84.81 152 GLY A CA 1
ATOM 1175 C C . GLY A 1 152 ? 8.299 -5.799 2.054 1.00 84.81 152 GLY A C 1
ATOM 1176 O O . GLY A 1 152 ? 8.784 -5.660 0.928 1.00 84.81 152 GLY A O 1
ATOM 1177 N N . SER A 1 153 ? 7.138 -5.250 2.424 1.00 87.44 153 SER A N 1
ATOM 1178 C CA . SER A 1 153 ? 6.078 -4.776 1.519 1.00 87.44 153 SER A CA 1
ATOM 1179 C C . SER A 1 153 ? 5.861 -3.264 1.454 1.00 87.44 153 SER A C 1
ATOM 1181 O O . SER A 1 153 ? 5.592 -2.781 0.355 1.00 87.44 153 SER A O 1
ATOM 1183 N N . HIS A 1 154 ? 6.009 -2.549 2.578 1.00 95.00 154 HIS A N 1
ATOM 1184 C CA . HIS A 1 154 ? 5.793 -1.100 2.789 1.00 95.00 154 HIS A CA 1
ATOM 1185 C C . HIS A 1 154 ? 6.682 -0.203 1.909 1.00 95.00 154 HIS A C 1
ATOM 1187 O O . HIS A 1 154 ? 7.598 0.473 2.371 1.00 95.00 154 HIS A O 1
ATOM 1193 N N . ARG A 1 155 ? 6.467 -0.264 0.593 1.00 90.19 155 ARG A N 1
ATOM 1194 C CA . ARG A 1 155 ? 7.343 0.330 -0.431 1.00 90.19 155 ARG A CA 1
ATOM 1195 C C . ARG A 1 155 ? 6.622 1.220 -1.422 1.00 90.19 155 ARG A C 1
ATOM 1197 O O . ARG A 1 155 ? 7.281 1.983 -2.120 1.00 90.19 155 ARG A O 1
ATOM 1204 N N . ARG A 1 156 ? 5.309 1.040 -1.558 1.00 90.56 156 ARG A N 1
ATOM 1205 C CA . ARG A 1 156 ? 4.503 1.600 -2.652 1.00 90.56 156 ARG A CA 1
ATOM 1206 C C . ARG A 1 156 ? 3.362 2.491 -2.166 1.00 90.56 156 ARG A C 1
ATOM 1208 O O . ARG A 1 156 ? 2.501 2.843 -2.955 1.00 90.56 156 ARG A O 1
ATOM 1215 N N . GLY A 1 157 ? 3.329 2.820 -0.876 1.00 94.88 157 GLY A N 1
ATOM 1216 C CA . GLY A 1 157 ? 2.258 3.637 -0.311 1.00 94.88 157 GLY A CA 1
ATOM 1217 C C . GLY A 1 157 ? 0.878 2.966 -0.318 1.00 94.88 157 GLY A C 1
ATOM 1218 O O . GLY A 1 157 ? -0.122 3.672 -0.236 1.00 94.88 157 GLY A O 1
ATOM 1219 N N . THR A 1 158 ? 0.833 1.636 -0.457 1.00 96.62 158 THR A N 1
ATOM 1220 C CA . THR A 1 158 ? -0.385 0.802 -0.526 1.00 96.62 158 THR A CA 1
ATOM 1221 C C . THR A 1 158 ? -0.548 -0.142 0.663 1.00 96.62 158 THR A C 1
ATOM 1223 O O . TH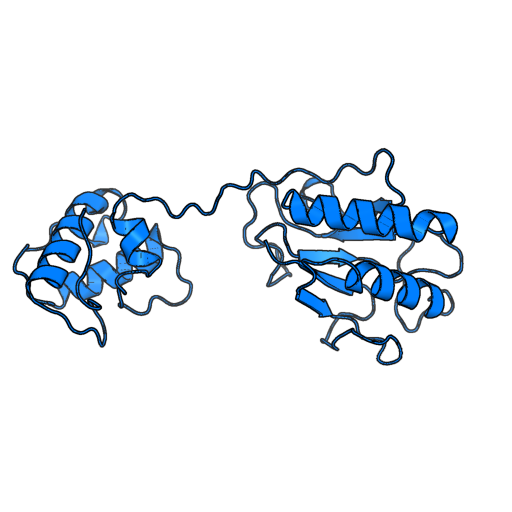R A 1 158 ? -1.577 -0.798 0.795 1.00 96.62 158 THR A O 1
ATOM 1226 N N . ASP A 1 159 ? 0.490 -0.286 1.482 1.00 98.06 159 ASP A N 1
ATOM 1227 C CA . ASP A 1 159 ? 0.496 -1.120 2.680 1.00 98.06 159 ASP A CA 1
ATOM 1228 C C . ASP A 1 159 ? 0.392 -0.195 3.901 1.00 98.06 159 ASP A C 1
ATOM 1230 O O . ASP A 1 159 ? 0.936 0.902 3.852 1.00 98.06 159 ASP A O 1
ATOM 1234 N N . VAL A 1 160 ? -0.345 -0.591 4.940 1.00 98.62 160 VAL A N 1
ATOM 1235 C CA . VAL A 1 160 ? -0.578 0.201 6.158 1.00 98.62 160 VAL A CA 1
ATOM 1236 C C . VAL A 1 160 ? -0.600 -0.733 7.363 1.00 98.62 160 VAL A C 1
ATOM 1238 O O . VAL A 1 160 ? -1.382 -1.684 7.383 1.00 98.62 160 VAL A O 1
ATOM 1241 N N . ASP A 1 161 ? 0.195 -0.438 8.386 1.00 98.75 161 ASP A N 1
ATOM 1242 C CA . ASP A 1 161 ? 0.077 -1.103 9.682 1.00 98.75 161 ASP A CA 1
ATOM 1243 C C . ASP A 1 161 ? -0.942 -0.351 10.538 1.00 98.75 161 ASP A C 1
ATOM 1245 O O . ASP A 1 161 ? -0.856 0.867 10.695 1.00 98.75 161 ASP A O 1
ATOM 1249 N N . ILE A 1 162 ? -1.909 -1.064 11.111 1.00 98.75 162 ILE A N 1
ATOM 1250 C CA . ILE A 1 162 ? -2.961 -0.480 11.949 1.00 98.75 162 ILE A CA 1
ATOM 1251 C C . ILE A 1 162 ? -2.976 -1.174 13.306 1.00 98.75 162 ILE A C 1
ATOM 1253 O O . ILE A 1 162 ? -2.928 -2.399 13.393 1.00 98.75 162 ILE A O 1
ATOM 1257 N N . ARG A 1 163 ? -3.053 -0.408 14.395 1.00 98.56 163 ARG A N 1
ATOM 1258 C CA . ARG A 1 163 ? -3.104 -0.972 15.749 1.00 98.56 163 ARG A CA 1
ATOM 1259 C C . ARG A 1 163 ? -4.440 -1.695 15.987 1.00 98.56 163 ARG A C 1
ATOM 1261 O O . ARG A 1 163 ? -5.480 -1.143 15.628 1.00 98.56 163 ARG A O 1
ATOM 1268 N N . PRO A 1 164 ? -4.456 -2.873 16.639 1.00 98.38 164 PRO A N 1
ATOM 1269 C CA . PRO A 1 164 ? -5.692 -3.466 17.124 1.00 98.38 164 PRO A CA 1
ATOM 1270 C C . PRO A 1 164 ? -6.297 -2.553 18.190 1.00 98.38 164 PRO A C 1
ATOM 1272 O O . PRO A 1 164 ? -5.586 -1.810 18.867 1.00 98.38 164 PRO A O 1
ATOM 1275 N N . VAL A 1 165 ? -7.613 -2.577 18.344 1.00 98.31 165 VAL A N 1
ATOM 1276 C CA . VAL A 1 165 ? -8.290 -1.542 19.127 1.00 98.31 165 VAL A CA 1
ATOM 1277 C C . VAL A 1 165 ? -8.332 -1.924 20.604 1.00 98.31 165 VAL A C 1
ATOM 1279 O O . VAL A 1 165 ? -8.683 -3.051 20.960 1.00 98.31 165 VAL A O 1
ATOM 1282 N N . ARG A 1 166 ? -7.999 -0.973 21.482 1.00 98.06 166 ARG A N 1
ATOM 1283 C CA . ARG A 1 166 ? -8.122 -1.142 22.934 1.00 98.06 166 ARG A CA 1
ATOM 1284 C C . ARG A 1 166 ? -9.552 -0.887 23.414 1.00 98.06 166 ARG A C 1
ATOM 1286 O O . ARG A 1 166 ? -10.262 -0.038 22.873 1.00 98.06 166 ARG A O 1
ATOM 1293 N N . ALA A 1 167 ? -9.972 -1.585 24.463 1.00 97.56 167 ALA A N 1
ATOM 1294 C CA . ALA A 1 167 ? -11.260 -1.401 25.131 1.00 97.56 167 ALA A CA 1
ATOM 1295 C C . ALA A 1 167 ? -11.351 -0.049 25.862 1.00 97.56 167 ALA A C 1
ATOM 1297 O O . ALA A 1 167 ? -12.412 0.569 25.891 1.00 97.56 167 ALA A O 1
ATOM 1298 N N . ASP A 1 168 ? -10.228 0.455 26.372 1.00 95.62 168 ASP A N 1
ATOM 1299 C CA . ASP A 1 168 ? -10.144 1.740 27.079 1.00 95.62 168 ASP A CA 1
ATOM 1300 C C . ASP A 1 168 ? -9.997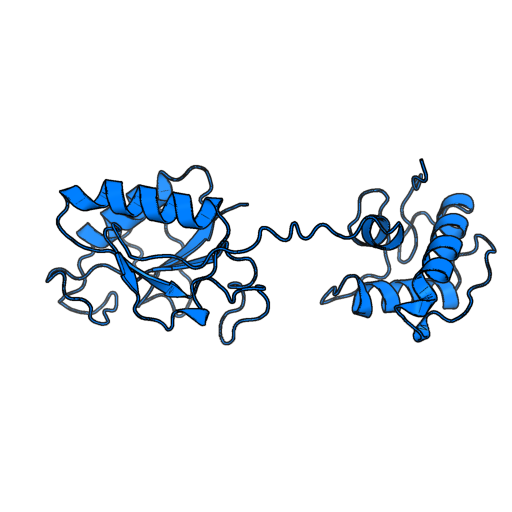 2.959 26.149 1.00 95.62 168 ASP A C 1
ATOM 1302 O O . ASP A 1 168 ? -10.042 4.092 26.617 1.00 95.62 168 ASP A O 1
ATOM 1306 N N . GLY A 1 169 ? -9.820 2.743 24.840 1.00 91.69 169 GLY A N 1
ATOM 1307 C CA . GLY A 1 169 ? -9.633 3.811 23.852 1.00 91.69 169 GLY A CA 1
ATOM 1308 C C . GLY A 1 169 ? -8.310 4.577 23.978 1.00 91.69 169 GLY A C 1
ATOM 1309 O O . GLY A 1 169 ? -8.116 5.569 23.281 1.00 91.69 169 GLY A O 1
ATOM 1310 N N . GLN A 1 170 ? -7.386 4.144 24.843 1.00 95.06 170 GLN A N 1
ATOM 1311 C CA . GLN A 1 170 ? -6.116 4.839 25.030 1.00 95.06 170 GLN A CA 1
ATOM 1312 C C . GLN A 1 170 ? -5.173 4.627 23.841 1.00 95.06 170 GLN A C 1
ATOM 1314 O O . GLN A 1 170 ? -5.133 3.564 23.222 1.00 95.06 170 GLN A O 1
ATOM 1319 N N . ARG A 1 171 ? -4.317 5.617 23.573 1.00 96.31 171 ARG A N 1
ATOM 1320 C CA . ARG A 1 171 ? -3.316 5.586 22.492 1.00 96.31 171 ARG A CA 1
ATOM 1321 C C . ARG A 1 171 ? -2.048 4.804 22.881 1.00 96.31 171 ARG A C 1
ATOM 1323 O O . ARG A 1 171 ? -0.932 5.287 22.712 1.00 96.31 171 ARG A O 1
ATOM 1330 N N . LEU A 1 172 ? -2.205 3.593 23.419 1.00 96.94 172 LEU A N 1
ATOM 1331 C CA . LEU A 1 172 ? -1.116 2.741 23.927 1.00 96.94 172 LEU A CA 1
ATOM 1332 C C . LEU A 1 172 ? -0.905 1.477 23.072 1.00 96.94 172 LEU A C 1
ATOM 1334 O O . LEU A 1 172 ? -1.747 1.152 22.232 1.00 96.94 172 LEU A O 1
ATOM 1338 N N . PRO A 1 173 ? 0.236 0.770 23.198 1.00 97.88 173 PRO A N 1
ATOM 1339 C CA . PRO A 1 173 ? 0.414 -0.556 22.602 1.00 97.88 173 PRO A CA 1
ATOM 1340 C C . PRO A 1 173 ? -0.623 -1.565 23.109 1.00 97.88 173 PRO A C 1
ATOM 1342 O O . PRO A 1 173 ? -1.159 -1.425 24.208 1.00 97.88 173 PRO A O 1
ATOM 1345 N N . VAL A 1 174 ? -0.911 -2.578 22.294 1.00 98.31 174 VAL A N 1
ATOM 1346 C CA . VAL A 1 174 ? -1.789 -3.697 22.651 1.00 98.31 174 VAL A CA 1
ATOM 1347 C C . VAL A 1 174 ? -1.438 -4.910 21.790 1.00 98.31 174 VAL A C 1
ATOM 1349 O O . VAL A 1 174 ? -0.996 -4.756 20.649 1.00 98.31 174 VAL A O 1
ATOM 1352 N N . THR A 1 175 ? -1.625 -6.111 22.328 1.00 98.50 175 THR A N 1
ATOM 1353 C CA . THR A 1 175 ? -1.550 -7.373 21.579 1.00 98.50 175 THR A CA 1
ATOM 1354 C C . THR A 1 175 ? -2.851 -8.150 21.754 1.00 98.50 175 THR A C 1
ATOM 1356 O O . THR A 1 175 ? -3.602 -7.878 22.684 1.00 98.50 175 THR A O 1
ATOM 1359 N N . ILE A 1 176 ? -3.117 -9.151 20.913 1.00 98.31 176 ILE A N 1
ATOM 1360 C CA . ILE A 1 176 ? -4.346 -9.970 21.008 1.00 9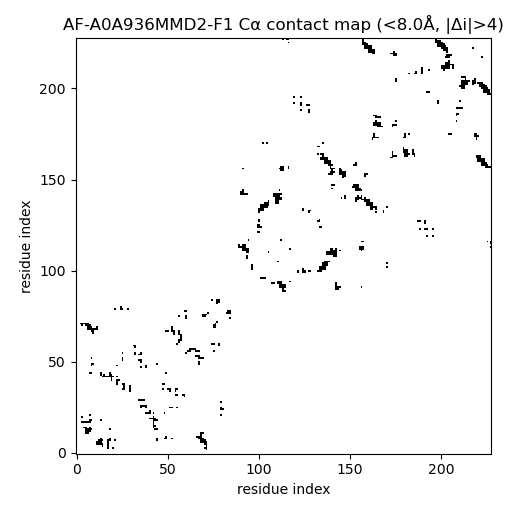8.31 176 ILE A CA 1
ATOM 1361 C C . ILE A 1 176 ? -4.510 -10.741 22.333 1.00 98.31 176 ILE A C 1
ATOM 1363 O O . ILE A 1 176 ? -5.580 -11.281 22.597 1.00 98.31 176 ILE A O 1
ATOM 1367 N N . THR A 1 177 ? -3.459 -10.821 23.153 1.00 97.50 177 THR A N 1
ATOM 1368 C CA . THR A 1 177 ? -3.476 -11.463 24.477 1.00 97.50 177 THR A CA 1
ATOM 1369 C C . THR A 1 177 ? -3.600 -10.462 25.628 1.00 97.50 177 THR A C 1
ATOM 1371 O O . THR A 1 177 ? -3.656 -10.873 26.783 1.00 97.50 177 THR A O 1
ATOM 1374 N N . ASP A 1 178 ? -3.578 -9.158 25.344 1.00 98.31 178 ASP A N 1
ATOM 1375 C CA . ASP A 1 178 ? -3.697 -8.106 26.355 1.00 98.31 178 ASP A CA 1
ATOM 1376 C C . ASP A 1 178 ? -5.143 -8.046 26.884 1.00 98.31 178 ASP A C 1
ATOM 1378 O O . ASP A 1 178 ? -6.076 -8.067 26.082 1.00 98.31 178 ASP A O 1
ATOM 1382 N N . PRO A 1 179 ? -5.376 -7.928 28.204 1.00 97.88 179 PRO A N 1
ATOM 1383 C CA . PRO A 1 179 ? -6.730 -7.797 28.751 1.00 97.88 179 PRO A CA 1
ATOM 1384 C C . PRO A 1 179 ? -7.484 -6.553 28.251 1.00 97.88 179 PRO A C 1
ATOM 1386 O O . PRO A 1 179 ? -8.711 -6.541 28.254 1.00 97.88 179 PRO A O 1
ATOM 1389 N N . ASN A 1 180 ? -6.776 -5.512 27.806 1.00 98.12 180 ASN A N 1
ATOM 1390 C CA . ASN A 1 180 ? -7.376 -4.324 27.205 1.00 98.12 180 ASN A CA 1
ATOM 1391 C C . ASN A 1 180 ? -7.611 -4.468 25.700 1.00 98.12 180 ASN A C 1
ATOM 1393 O O . ASN A 1 180 ? -8.126 -3.533 25.090 1.00 98.12 180 ASN A O 1
ATOM 1397 N N . TYR A 1 181 ? -7.235 -5.577 25.064 1.00 98.62 181 TYR A N 1
ATOM 1398 C CA . TYR A 1 181 ? -7.572 -5.818 23.666 1.00 98.62 181 TYR A CA 1
ATOM 1399 C C . TYR A 1 181 ? -9.085 -5.975 23.500 1.00 98.62 181 TYR A C 1
ATOM 1401 O O . TYR A 1 181 ? -9.711 -6.855 24.088 1.00 98.62 181 TYR A O 1
ATOM 1409 N N . SER A 1 182 ? -9.684 -5.135 22.658 1.00 98.50 182 SER A N 1
ATOM 1410 C CA . SER A 1 182 ? -11.085 -5.269 22.282 1.00 98.50 182 SER A CA 1
ATOM 1411 C C . SER A 1 182 ? -11.188 -5.978 20.939 1.00 98.50 182 SER A C 1
ATOM 1413 O O . SER A 1 182 ? -11.043 -5.371 19.870 1.00 98.50 182 SER A O 1
ATOM 1415 N N . ARG A 1 183 ? -11.493 -7.277 20.996 1.00 98.56 183 ARG A N 1
ATOM 1416 C CA . ARG A 1 183 ? -11.829 -8.065 19.806 1.00 98.56 183 ARG A CA 1
ATOM 1417 C C . ARG A 1 183 ? -13.003 -7.459 19.047 1.00 98.56 183 ARG A C 1
ATOM 1419 O O . ARG A 1 183 ? -12.924 -7.340 17.831 1.00 98.56 183 ARG A O 1
ATOM 1426 N N . ASP A 1 184 ? -14.041 -7.011 19.749 1.00 98.44 184 ASP A N 1
ATOM 1427 C CA . ASP A 1 184 ? -15.236 -6.440 19.120 1.00 98.44 184 ASP A CA 1
ATOM 1428 C C . ASP A 1 184 ? -14.943 -5.149 18.356 1.00 98.44 184 ASP A C 1
ATOM 1430 O O . ASP A 1 184 ? -15.357 -5.008 17.207 1.00 98.44 184 ASP A O 1
ATOM 1434 N N . ARG A 1 185 ? -14.173 -4.221 18.939 1.00 98.38 185 ARG A N 1
ATOM 1435 C CA . ARG A 1 185 ? -13.773 -2.999 18.224 1.00 98.38 185 ARG A CA 1
ATOM 1436 C C . ARG A 1 185 ? -12.820 -3.296 17.071 1.00 98.38 185 ARG A C 1
ATOM 1438 O O . ARG A 1 185 ? -12.910 -2.673 16.018 1.00 98.38 185 ARG A O 1
ATOM 1445 N N . THR A 1 186 ? -11.940 -4.280 17.238 1.00 98.75 186 THR A N 1
ATOM 1446 C CA . THR A 1 186 ? -11.051 -4.721 16.157 1.00 98.75 186 THR A CA 1
ATOM 1447 C C . THR A 1 186 ? -11.833 -5.386 15.024 1.00 98.75 186 THR A C 1
ATOM 1449 O O . THR A 1 186 ? -11.517 -5.162 13.861 1.00 98.75 186 THR A O 1
ATOM 1452 N N . ARG A 1 187 ? -12.897 -6.138 15.329 1.00 98.75 187 ARG A N 1
ATOM 1453 C CA . ARG A 1 187 ? -13.825 -6.682 14.331 1.00 98.75 187 ARG A CA 1
ATOM 1454 C C . ARG A 1 187 ? -14.503 -5.563 13.538 1.00 98.75 187 ARG A C 1
ATOM 1456 O O . ARG A 1 187 ? -14.505 -5.646 12.316 1.00 98.75 187 ARG A O 1
ATOM 1463 N N . LEU A 1 188 ? -14.996 -4.511 14.198 1.00 98.62 188 LEU A N 1
ATOM 1464 C CA . LEU A 1 188 ? -15.577 -3.342 13.516 1.00 98.62 188 LEU A CA 1
ATOM 1465 C C . LEU A 1 188 ? -14.568 -2.667 12.575 1.00 98.62 188 LEU A C 1
ATOM 1467 O O . LEU A 1 188 ? -14.901 -2.352 11.436 1.00 98.62 188 LEU A O 1
ATOM 1471 N N . LEU A 1 189 ? -13.316 -2.509 13.016 1.00 98.69 189 LEU A N 1
ATOM 1472 C CA . LEU A 1 189 ? -12.234 -2.011 12.163 1.00 98.69 189 LEU A CA 1
ATOM 1473 C C . LEU A 1 189 ? -12.015 -2.907 10.931 1.00 98.69 189 LEU A C 1
ATOM 1475 O O . LEU A 1 189 ? -11.914 -2.398 9.817 1.00 98.69 189 LEU A O 1
ATOM 1479 N N . VAL A 1 190 ? -11.963 -4.232 11.104 1.00 98.81 190 VAL A N 1
ATOM 1480 C CA . VAL A 1 190 ? -11.808 -5.169 9.977 1.00 98.81 190 VAL A CA 1
ATOM 1481 C C . VAL A 1 190 ? -13.001 -5.107 9.025 1.00 98.81 190 VAL A C 1
ATOM 1483 O O . VAL A 1 190 ? -12.807 -5.131 7.813 1.00 98.81 190 VAL A O 1
ATOM 1486 N N . GLU A 1 191 ? -14.223 -4.997 9.536 1.00 98.69 191 GLU A N 1
ATOM 1487 C CA . GLU A 1 191 ? -15.429 -4.854 8.714 1.00 98.69 191 GLU A CA 1
ATOM 1488 C C . GLU A 1 191 ? -15.399 -3.566 7.881 1.00 98.69 191 GLU A C 1
ATOM 1490 O O . GLU A 1 191 ? -15.611 -3.631 6.669 1.00 98.69 191 GLU A O 1
ATOM 1495 N N . ALA A 1 192 ? -15.034 -2.430 8.484 1.00 98.56 192 ALA A N 1
ATOM 1496 C CA . ALA A 1 192 ? -14.888 -1.155 7.780 1.00 98.56 192 ALA A CA 1
ATOM 1497 C C . ALA A 1 192 ? -13.786 -1.203 6.703 1.00 98.56 192 ALA A C 1
ATOM 1499 O O . ALA A 1 192 ? -13.970 -0.705 5.590 1.00 98.56 192 ALA A O 1
ATOM 1500 N N . LEU A 1 193 ? -12.658 -1.866 6.987 1.00 98.69 193 LEU A N 1
ATOM 1501 C CA . LEU A 1 193 ? -11.599 -2.105 6.000 1.00 98.69 193 LEU A CA 1
ATOM 1502 C C . LEU A 1 193 ? -12.088 -2.984 4.842 1.00 98.69 193 LEU A C 1
ATOM 1504 O O . LEU A 1 193 ? -11.784 -2.702 3.687 1.00 98.69 193 LEU A O 1
ATOM 1508 N N . ARG A 1 194 ? -12.860 -4.038 5.131 1.00 98.50 194 ARG A N 1
ATOM 1509 C CA . ARG A 1 194 ? -13.419 -4.949 4.116 1.00 98.50 194 ARG A CA 1
ATOM 1510 C C . ARG A 1 194 ? -14.489 -4.315 3.240 1.00 98.50 194 ARG A C 1
ATOM 1512 O O . ARG A 1 194 ? -14.716 -4.816 2.142 1.00 98.50 194 ARG A O 1
ATOM 1519 N N . ALA A 1 195 ? -15.114 -3.236 3.697 1.00 98.12 195 ALA A N 1
ATOM 1520 C CA . ALA A 1 195 ? -16.020 -2.442 2.880 1.00 98.12 195 ALA A CA 1
ATOM 1521 C C . ALA A 1 195 ? -15.284 -1.595 1.824 1.00 98.12 195 ALA A C 1
ATOM 1523 O O . ALA A 1 195 ? -15.916 -1.121 0.881 1.00 98.12 195 ALA A O 1
ATOM 1524 N N . GLN A 1 196 ? -13.960 -1.414 1.942 1.00 97.94 196 GLN A N 1
ATOM 1525 C CA . GLN A 1 196 ? -13.197 -0.618 0.984 1.00 97.94 196 GLN A CA 1
ATOM 1526 C C . GLN A 1 196 ? -13.017 -1.376 -0.342 1.00 97.94 196 GLN A C 1
ATOM 1528 O O . GLN A 1 196 ? -12.488 -2.492 -0.346 1.00 97.94 196 GLN A O 1
ATOM 1533 N N . PRO A 1 197 ? -13.392 -0.778 -1.490 1.00 96.56 197 PRO A N 1
ATOM 1534 C CA . PRO A 1 197 ? -13.408 -1.468 -2.784 1.00 96.56 197 PRO A CA 1
ATOM 1535 C C . PRO A 1 197 ? -12.012 -1.850 -3.288 1.00 96.56 197 PRO A C 1
ATOM 1537 O O . PRO A 1 197 ? -11.871 -2.751 -4.109 1.00 96.56 197 PRO A O 1
ATOM 1540 N N . ASN A 1 198 ? -10.978 -1.172 -2.796 1.00 95.62 198 ASN A N 1
ATOM 1541 C CA . ASN A 1 198 ? -9.584 -1.412 -3.137 1.00 95.62 198 ASN A CA 1
ATOM 1542 C C . ASN A 1 198 ? -8.862 -2.305 -2.115 1.00 95.62 198 ASN A C 1
ATOM 1544 O O . ASN A 1 198 ? -7.651 -2.476 -2.244 1.00 95.62 198 ASN A O 1
ATOM 1548 N N . LEU A 1 199 ? -9.532 -2.879 -1.107 1.00 98.19 199 LEU A N 1
ATOM 1549 C CA . LEU A 1 199 ? -8.864 -3.778 -0.163 1.00 98.19 199 LEU A CA 1
ATOM 1550 C C . LEU A 1 199 ? -8.333 -5.028 -0.883 1.00 98.19 199 LEU A C 1
ATOM 1552 O O . LEU A 1 199 ? -9.064 -5.728 -1.578 1.00 98.19 199 LEU A O 1
ATOM 1556 N N . HIS A 1 200 ? -7.060 -5.351 -0.659 1.00 96.44 200 HIS A N 1
ATOM 1557 C CA . HIS A 1 200 ? -6.428 -6.560 -1.183 1.00 96.44 200 HIS A CA 1
ATOM 1558 C C . HIS A 1 200 ? -6.228 -7.639 -0.113 1.00 96.44 200 HIS A C 1
ATOM 1560 O O . HIS A 1 200 ? -6.423 -8.824 -0.379 1.00 96.44 200 HIS A O 1
ATOM 1566 N N . LEU A 1 201 ? -5.767 -7.251 1.079 1.00 96.88 201 LEU A N 1
ATOM 1567 C CA . LEU A 1 201 ? -5.337 -8.194 2.113 1.00 96.88 201 LEU A CA 1
ATOM 1568 C C . LEU A 1 201 ? -5.355 -7.547 3.497 1.00 96.88 201 LEU A C 1
ATOM 1570 O O . LEU A 1 201 ? -5.002 -6.380 3.636 1.00 96.88 201 LEU A O 1
ATOM 1574 N N . ILE A 1 202 ? -5.668 -8.345 4.519 1.00 98.62 202 ILE A N 1
ATOM 1575 C CA . ILE A 1 202 ? -5.440 -8.017 5.929 1.00 98.62 202 ILE A CA 1
ATOM 1576 C C . ILE A 1 202 ? -4.705 -9.196 6.573 1.00 98.62 202 ILE A C 1
ATOM 1578 O O . ILE A 1 202 ? -5.222 -10.317 6.559 1.00 98.62 202 ILE A O 1
ATOM 1582 N N . LEU A 1 203 ? -3.516 -8.963 7.133 1.00 98.56 203 LEU A N 1
ATOM 1583 C CA . LEU A 1 203 ? -2.815 -9.935 7.974 1.00 98.56 203 LEU A CA 1
ATOM 1584 C C . LEU A 1 203 ? -2.997 -9.576 9.445 1.00 98.56 203 LEU A C 1
ATOM 1586 O O . LEU A 1 203 ? -2.660 -8.467 9.852 1.00 98.56 203 LEU A O 1
ATOM 1590 N N . PHE A 1 204 ? -3.527 -10.508 10.233 1.00 98.75 204 PHE A N 1
ATOM 1591 C CA . PHE A 1 204 ? -3.738 -10.342 11.669 1.00 98.75 204 PHE A CA 1
ATOM 1592 C C . PHE A 1 204 ? -3.943 -11.705 12.337 1.00 98.75 204 PHE A C 1
ATOM 1594 O O . PHE A 1 204 ? -4.519 -12.609 11.730 1.00 98.75 204 PHE A O 1
ATOM 1601 N N . ASN A 1 205 ? -3.476 -11.864 13.579 1.00 98.62 205 ASN A N 1
ATOM 1602 C CA . ASN A 1 205 ? -3.377 -13.189 14.204 1.00 98.62 205 ASN A CA 1
ATOM 1603 C C . ASN A 1 205 ? -4.531 -13.584 15.128 1.00 98.62 205 ASN A C 1
ATOM 1605 O O . ASN A 1 205 ? -4.560 -14.732 15.573 1.00 98.62 205 ASN A O 1
ATOM 1609 N N . ASP A 1 206 ? -5.498 -12.702 15.395 1.00 98.25 206 ASP A N 1
ATOM 1610 C CA . ASP A 1 206 ? -6.730 -13.151 16.048 1.00 98.25 206 ASP A CA 1
ATOM 1611 C C . ASP A 1 206 ? -7.628 -13.886 15.046 1.00 98.25 206 ASP A C 1
ATOM 1613 O O . ASP A 1 206 ? -8.382 -13.273 14.291 1.00 98.25 206 ASP A O 1
ATOM 1617 N N . SER A 1 207 ? -7.558 -15.216 15.065 1.00 95.06 207 SER A N 1
ATOM 1618 C CA . SER A 1 207 ? -8.354 -16.099 14.201 1.00 95.06 207 SER A CA 1
ATOM 1619 C C . SER A 1 207 ? -9.866 -16.032 14.449 1.00 95.06 207 SER A C 1
ATOM 1621 O O . SER A 1 207 ? -10.636 -16.525 13.627 1.00 95.06 207 SER A O 1
ATOM 1623 N N . ASN A 1 208 ? -10.313 -15.401 15.541 1.00 97.62 208 ASN A N 1
ATOM 1624 C CA . ASN A 1 208 ? -11.737 -15.186 15.802 1.00 97.62 208 ASN A CA 1
ATOM 1625 C C . ASN A 1 208 ? -12.288 -13.956 15.064 1.00 97.62 208 ASN A C 1
ATOM 1627 O O . ASN A 1 208 ? -13.506 -13.803 14.962 1.00 97.62 208 ASN A O 1
ATOM 1631 N N . VAL A 1 209 ? -11.424 -13.079 14.540 1.00 98.31 209 VAL A N 1
ATOM 1632 C CA . VAL A 1 209 ? -11.835 -11.953 13.694 1.00 98.31 209 VAL A CA 1
ATOM 1633 C C . VAL A 1 209 ? -11.953 -12.438 12.250 1.00 98.31 209 VAL A C 1
ATOM 1635 O O . VAL A 1 209 ? -10.983 -12.872 11.639 1.00 98.31 209 VAL A O 1
ATOM 1638 N N . GLN A 1 210 ? -13.156 -12.377 11.683 1.00 97.69 210 GLN A N 1
ATOM 1639 C CA . GLN A 1 210 ? -13.409 -12.889 10.335 1.00 97.69 210 GLN A CA 1
ATOM 1640 C C . GLN A 1 210 ? -12.801 -11.987 9.251 1.00 97.69 210 GLN A C 1
ATOM 1642 O O . GLN A 1 210 ? -12.858 -10.763 9.336 1.00 97.69 210 GLN A O 1
ATOM 1647 N N . GLY A 1 211 ? -12.284 -12.597 8.180 1.00 95.69 211 GLY A N 1
ATOM 1648 C CA . GLY A 1 211 ? -11.761 -11.873 7.014 1.00 95.69 211 GLY A CA 1
ATOM 1649 C C . GLY A 1 211 ? -10.315 -11.379 7.137 1.00 95.69 211 GLY A C 1
ATOM 1650 O O . GLY A 1 211 ? -9.887 -10.577 6.309 1.00 95.69 211 GLY A O 1
ATOM 1651 N N . VAL A 1 212 ? -9.561 -11.874 8.124 1.00 98.31 212 VAL A N 1
ATOM 1652 C CA . VAL A 1 212 ? -8.104 -11.689 8.229 1.00 98.31 212 VAL A CA 1
ATOM 1653 C C . VAL A 1 212 ? -7.361 -12.984 7.898 1.00 98.31 212 VAL A C 1
ATOM 1655 O O . VAL A 1 212 ? -7.927 -14.076 7.969 1.00 98.31 212 VAL A O 1
ATOM 1658 N N . ARG A 1 213 ? -6.077 -12.876 7.545 1.00 98.12 213 ARG A N 1
ATOM 1659 C CA . ARG A 1 213 ? -5.183 -14.021 7.339 1.00 98.12 213 ARG A CA 1
ATOM 1660 C C . ARG A 1 213 ? -4.071 -14.024 8.383 1.00 98.12 213 ARG A C 1
ATOM 1662 O O . ARG A 1 213 ? -3.407 -13.014 8.582 1.00 98.12 213 ARG A O 1
ATOM 1669 N N . TYR A 1 214 ? -3.816 -15.177 8.989 1.00 97.38 214 TYR A N 1
ATOM 1670 C CA . TYR A 1 214 ? -2.687 -15.338 9.902 1.00 97.38 214 TYR A CA 1
ATOM 1671 C C . TYR A 1 214 ? -1.343 -15.098 9.191 1.00 97.38 214 TYR A C 1
ATOM 1673 O O . TYR A 1 214 ? -1.134 -15.554 8.059 1.00 97.38 214 TYR A O 1
ATOM 1681 N N . TRP A 1 215 ? -0.420 -14.418 9.874 1.00 93.81 215 TRP A N 1
ATOM 1682 C CA . TRP A 1 215 ? 0.995 -14.340 9.509 1.00 93.81 215 TRP A CA 1
ATOM 1683 C C . TRP A 1 215 ? 1.846 -14.078 10.758 1.00 93.81 215 TRP A C 1
ATOM 1685 O O . TRP A 1 215 ? 1.520 -13.230 11.592 1.00 93.81 215 TRP A O 1
ATOM 1695 N N . GLU A 1 216 ? 2.966 -14.784 10.900 1.00 94.94 216 GLU A N 1
ATOM 1696 C CA . GLU A 1 216 ? 3.841 -14.659 12.072 1.00 94.94 216 GLU A CA 1
ATOM 1697 C C . GLU A 1 216 ? 4.218 -13.187 12.358 1.00 94.94 216 GLU A C 1
ATOM 1699 O O . GLU A 1 216 ? 4.459 -12.399 11.447 1.00 94.94 216 GLU A O 1
ATOM 1704 N N . GLY A 1 217 ? 4.195 -12.774 13.630 1.00 94.25 217 GLY A N 1
ATOM 1705 C CA . GLY A 1 217 ? 4.503 -11.392 14.038 1.00 94.25 217 GLY A CA 1
ATOM 1706 C C . GLY A 1 217 ? 3.328 -10.396 14.067 1.00 94.25 217 GLY A C 1
ATOM 1707 O O . GLY A 1 217 ? 3.488 -9.311 14.614 1.00 94.25 217 GLY A O 1
ATOM 1708 N N . HIS A 1 218 ? 2.128 -10.757 13.599 1.00 97.88 218 HIS A N 1
ATOM 1709 C CA . HIS A 1 218 ? 0.972 -9.841 13.500 1.00 97.88 218 HIS A CA 1
ATOM 1710 C C . HIS A 1 218 ? 0.006 -9.932 14.698 1.00 97.88 218 HIS A C 1
ATOM 1712 O O . HIS A 1 218 ? -1.216 -9.956 14.550 1.00 97.88 218 HIS A O 1
ATOM 1718 N N . HIS A 1 219 ? 0.550 -10.032 15.917 1.00 98.31 219 HIS A N 1
ATOM 1719 C CA . HIS A 1 219 ? -0.247 -10.048 17.158 1.00 98.31 219 HIS A CA 1
ATOM 1720 C C . HIS A 1 219 ? -0.571 -8.641 17.678 1.00 98.31 219 HIS A C 1
ATOM 1722 O O . HIS A 1 219 ? -1.442 -8.488 18.529 1.00 98.31 219 HIS A O 1
ATOM 1728 N N . ASN A 1 220 ? 0.156 -7.623 17.220 1.00 98.25 220 ASN A N 1
ATOM 1729 C CA . ASN A 1 220 ? 0.123 -6.256 17.748 1.00 98.25 220 ASN A CA 1
ATOM 1730 C C . ASN A 1 220 ? -0.220 -5.195 16.688 1.00 98.25 220 ASN A C 1
ATOM 1732 O O . ASN A 1 220 ? -0.230 -4.006 17.002 1.00 98.25 220 ASN A O 1
ATOM 1736 N N . HIS A 1 221 ? -0.472 -5.61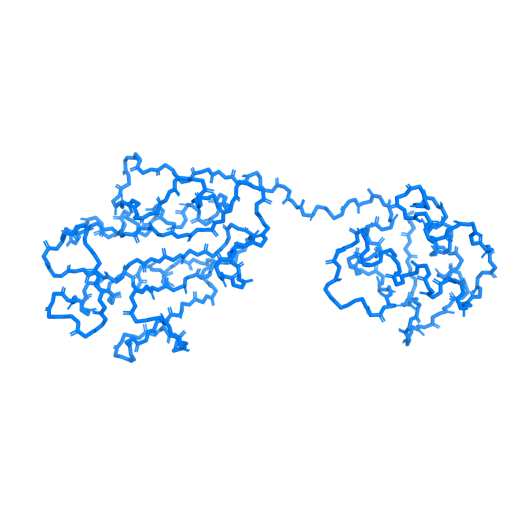3 15.447 1.00 98.62 221 HIS A N 1
ATOM 1737 C CA . HIS A 1 221 ? -0.918 -4.773 14.337 1.00 98.62 221 HIS A CA 1
ATOM 1738 C C . HIS A 1 221 ? -1.613 -5.627 13.275 1.00 98.62 221 HIS A C 1
ATOM 1740 O O . HIS A 1 221 ? -1.314 -6.813 13.125 1.00 98.62 221 HIS A O 1
ATOM 1746 N N . LEU A 1 222 ? -2.538 -5.005 12.552 1.00 98.81 222 LEU A N 1
ATOM 1747 C CA . LEU A 1 222 ? -3.087 -5.484 11.299 1.00 98.81 222 LEU A CA 1
ATOM 1748 C C . LEU A 1 222 ? -2.199 -4.935 10.178 1.00 98.81 222 LEU A C 1
ATOM 1750 O O . LEU A 1 222 ? -2.078 -3.718 10.059 1.00 98.81 222 LEU A O 1
ATOM 1754 N N . HIS A 1 223 ? -1.610 -5.798 9.351 1.00 98.69 223 HIS A N 1
ATOM 1755 C CA . HIS A 1 223 ? -0.969 -5.368 8.101 1.00 98.69 223 HIS A CA 1
ATOM 1756 C C . HIS A 1 223 ? -2.032 -5.353 7.008 1.00 98.69 223 HIS A C 1
ATOM 1758 O O . HIS A 1 223 ? -2.512 -6.406 6.581 1.00 98.69 223 HIS A O 1
ATOM 1764 N N . VAL A 1 224 ? -2.412 -4.170 6.545 1.00 98.75 224 VAL A N 1
ATOM 1765 C CA . VAL A 1 224 ? -3.422 -3.973 5.504 1.00 98.75 224 VAL A CA 1
ATOM 1766 C C . VAL A 1 224 ? -2.726 -3.668 4.187 1.00 98.75 224 VAL A C 1
ATOM 1768 O O . VAL A 1 224 ? -1.811 -2.854 4.143 1.00 98.75 224 VAL A O 1
ATOM 1771 N N . ARG A 1 225 ? -3.166 -4.286 3.090 1.00 98.31 225 ARG A N 1
ATOM 1772 C CA . ARG A 1 225 ? -2.780 -3.888 1.733 1.00 98.31 225 ARG A CA 1
ATOM 1773 C C . ARG A 1 225 ? -4.008 -3.471 0.944 1.00 98.31 225 ARG A C 1
ATOM 1775 O O . ARG A 1 225 ? -4.972 -4.230 0.861 1.00 98.31 225 ARG A O 1
ATOM 1782 N N . PHE A 1 226 ? -3.903 -2.326 0.288 1.00 96.62 226 PHE A N 1
ATOM 1783 C CA . PHE A 1 226 ? -4.814 -1.864 -0.748 1.00 96.62 226 PHE A CA 1
ATOM 1784 C C . PHE A 1 226 ? -4.233 -2.137 -2.144 1.00 96.62 226 PHE A C 1
ATOM 1786 O O . PHE A 1 226 ? -3.032 -2.351 -2.320 1.00 96.62 226 PHE A O 1
ATOM 1793 N N . THR A 1 227 ? -5.107 -2.162 -3.138 1.00 89.31 227 THR A N 1
ATOM 1794 C CA . THR A 1 227 ? -4.768 -2.076 -4.559 1.00 89.31 227 THR A CA 1
ATOM 1795 C C . THR A 1 227 ? -4.626 -0.608 -4.963 1.00 89.31 227 THR A C 1
ATOM 1797 O O . THR A 1 227 ? -5.169 0.273 -4.289 1.00 89.31 227 THR A O 1
ATOM 1800 N N . GLU A 1 228 ? -3.825 -0.362 -6.003 1.00 67.75 228 GLU A N 1
ATOM 1801 C CA . GLU A 1 228 ? -3.694 0.963 -6.633 1.00 67.75 228 GLU A CA 1
ATOM 1802 C C . GLU A 1 228 ? -4.993 1.388 -7.324 1.00 67.75 228 GLU A C 1
ATOM 1804 O O . GLU A 1 228 ? -5.669 0.499 -7.895 1.00 67.75 228 GLU A O 1
#

pLDDT: mean 92.21, std 10.79, range [37.34, 98.81]

Foldseek 3Di:
DDFAPWKPWDVIPLALVNLLVLLVLLQVCCVQFVQLPRDDSRSDRDPSSLVSQQRCCCRPVVDPDRPSMDGRPDSSNCCSVVVNPPCVCLQFDQQDCPPFLADEPEDSQFRTARPLQSVLRRQLRVLCVVVPAGKYWYGQAGRSFDDDPPDPPSGHRFKTKIFQAFCVRDPDWDFQPDPRGDPPSSLSSQVSLVPRPFWDAWEACPPVRPRHHHDPPRRGIIITGGHD